Protein AF-0000000087772065 (afdb_homodimer)

Radius of gyration: 16.19 Å; Cα contacts (8 Å, |Δi|>4): 399; chains: 2; bounding box: 32×46×34 Å

Organism: Chlorella sorokiniana (NCBI:txid3076)

Nearest PDB structures (foldseek):
  1wd6-assembly1_B  TM=9.919E-01  e=6.028E-12  Escherichia coli
  3fgv-assembly1_B  TM=7.363E-01  e=4.551E-05  Ruegeria pomeroyi DSS-3
  1n5v-assembly1_B  TM=6.589E-01  e=1.081E-03  Streptomyces coelicolor A3(2)
  1q8b-assembly1_A  TM=6.868E-01  e=2.140E-03  Bacillus subtilis
  4oz5-assembly1_A  TM=6.359E-01  e=8.886E-02  Bacillus spizizenii ATCC 6633 = JCM 2499

Structure (mmCIF, N/CA/C/O backbone):
data_AF-0000000087772065-model_v1
#
loop_
_entity.id
_entity.type
_entity.pdbx_description
1 polymer Monooxygenase
#
loop_
_atom_site.group_PDB
_atom_site.id
_atom_site.type_symbol
_atom_site.label_atom_id
_atom_site.label_alt_id
_atom_site.label_comp_id
_atom_site.label_asym_id
_atom_site.label_entity_id
_atom_site.label_seq_id
_atom_site.pdbx_PDB_ins_code
_atom_site.Cartn_x
_atom_site.Cartn_y
_atom_site.Cartn_z
_atom_site.occupancy
_atom_site.B_iso_or_equiv
_atom_site.auth_seq_id
_atom_site.auth_comp_id
_atom_site.auth_asym_id
_atom_site.auth_atom_id
_atom_site.pdbx_PDB_model_num
ATOM 1 N N . MET A 1 1 ? -10.734 -2.354 -13.422 1 89 1 MET A N 1
ATOM 2 C CA . MET A 1 1 ? -9.828 -3.078 -12.539 1 89 1 MET A CA 1
ATOM 3 C C . MET A 1 1 ? -9.164 -2.129 -11.547 1 89 1 MET A C 1
ATOM 5 O O . MET A 1 1 ? -8.703 -1.052 -11.93 1 89 1 MET A O 1
ATOM 9 N N . PRO A 1 2 ? -9.203 -2.422 -10.273 1 97.25 2 PRO A N 1
ATOM 10 C CA . PRO A 1 2 ? -8.594 -1.485 -9.328 1 97.25 2 PRO A CA 1
ATOM 11 C C . PRO A 1 2 ? -7.098 -1.292 -9.578 1 97.25 2 PRO A C 1
ATOM 13 O O . PRO A 1 2 ? -6.434 -2.193 -10.102 1 97.25 2 PRO A O 1
ATOM 16 N N . VAL A 1 3 ? -6.629 -0.122 -9.258 1 98.12 3 VAL A N 1
ATOM 17 C CA . VAL A 1 3 ? -5.227 0.247 -9.391 1 98.12 3 VAL A CA 1
ATOM 18 C C . VAL A 1 3 ? -4.695 0.774 -8.062 1 98.12 3 VAL A C 1
ATOM 20 O O . VAL A 1 3 ? -5.375 1.546 -7.379 1 98.12 3 VAL A O 1
ATOM 23 N N . LEU A 1 4 ? -3.559 0.31 -7.762 1 98.81 4 LEU A N 1
ATOM 24 C CA . LEU A 1 4 ? -2.916 0.778 -6.539 1 98.81 4 LEU A CA 1
ATOM 25 C C . LEU A 1 4 ? -1.86 1.834 -6.852 1 98.81 4 LEU A C 1
ATOM 27 O O . LEU A 1 4 ? -0.992 1.62 -7.699 1 98.81 4 LEU A O 1
ATOM 31 N N . LEU A 1 5 ? -1.98 2.938 -6.223 1 98.75 5 LEU A N 1
ATOM 32 C CA . LEU A 1 5 ? -1.055 4.059 -6.34 1 98.75 5 LEU A CA 1
ATOM 33 C C . LEU A 1 5 ? -0.234 4.223 -5.066 1 98.75 5 LEU A C 1
ATOM 35 O O . LEU A 1 5 ? -0.792 4.395 -3.98 1 98.75 5 LEU A O 1
ATOM 39 N N . GLN A 1 6 ? 1.09 4.082 -5.211 1 98.62 6 GLN A N 1
ATOM 40 C CA . GLN A 1 6 ? 2.018 4.324 -4.113 1 98.62 6 GLN A CA 1
ATOM 41 C C . GLN A 1 6 ? 2.652 5.707 -4.223 1 98.62 6 GLN A C 1
ATOM 43 O O . GLN A 1 6 ? 3.24 6.047 -5.25 1 98.62 6 GLN A O 1
ATOM 48 N N . VAL A 1 7 ? 2.537 6.465 -3.17 1 98.44 7 VAL A N 1
ATOM 49 C CA . VAL A 1 7 ? 3.125 7.801 -3.146 1 98.44 7 VAL A CA 1
ATOM 50 C C . VAL A 1 7 ? 3.943 7.984 -1.871 1 98.44 7 VAL A C 1
ATOM 52 O O . VAL A 1 7 ? 3.457 7.711 -0.771 1 98.44 7 VAL A O 1
ATOM 55 N N . ASP A 1 8 ? 5.172 8.352 -1.981 1 98 8 ASP A N 1
ATOM 56 C CA . ASP A 1 8 ? 5.957 8.734 -0.812 1 98 8 ASP A CA 1
ATOM 57 C C . ASP A 1 8 ? 6.859 9.922 -1.121 1 98 8 ASP A C 1
ATOM 59 O O . ASP A 1 8 ? 7.113 10.234 -2.287 1 98 8 ASP A O 1
ATOM 63 N N . PHE A 1 9 ? 7.328 10.594 -0.138 1 98.25 9 PHE A N 1
ATOM 64 C CA . PHE A 1 9 ? 8.156 11.797 -0.251 1 98.25 9 PHE A CA 1
ATOM 65 C C . PHE A 1 9 ? 8.859 12.094 1.066 1 98.25 9 PHE A C 1
ATOM 67 O O . PHE A 1 9 ? 8.406 11.664 2.131 1 98.25 9 PHE A O 1
ATOM 74 N N . PRO A 1 10 ? 9.977 12.758 0.863 1 97.56 10 PRO A N 1
ATOM 75 C CA . PRO A 1 10 ? 10.594 13.234 2.107 1 97.56 10 PRO A CA 1
ATOM 76 C C . PRO A 1 10 ? 9.664 14.141 2.916 1 97.56 10 PRO A C 1
ATOM 78 O O . PRO A 1 10 ? 8.945 14.961 2.342 1 97.56 10 PRO A O 1
ATOM 81 N N . PHE A 1 11 ? 9.672 13.961 4.191 1 96.81 11 PHE A N 1
ATOM 82 C CA . PHE A 1 11 ? 8.82 14.711 5.109 1 96.81 11 PHE A CA 1
ATOM 83 C C . PHE A 1 11 ? 9.461 14.797 6.488 1 96.81 11 PHE A C 1
ATOM 85 O O . PHE A 1 11 ? 9.812 13.781 7.082 1 96.81 11 PHE A O 1
ATOM 92 N N . GLU A 1 12 ? 9.57 16.031 6.953 1 95.69 12 GLU A N 1
ATOM 93 C CA . GLU A 1 12 ? 10.273 16.234 8.219 1 95.69 12 GLU A CA 1
ATOM 94 C C . GLU A 1 12 ? 9.328 16.078 9.406 1 95.69 12 GLU A C 1
ATOM 96 O O . GLU A 1 12 ? 9.773 15.883 10.539 1 95.69 12 GLU A O 1
ATOM 101 N N . GLY A 1 13 ? 8.047 16.062 9.195 1 95.81 13 GLY A N 1
ATOM 102 C CA . GLY A 1 13 ? 7.039 16.062 10.25 1 95.81 13 GLY A CA 1
ATOM 103 C C . GLY A 1 13 ? 6.082 17.234 10.172 1 95.81 13 GLY A C 1
ATOM 104 O O . GLY A 1 13 ? 6.156 18.031 9.234 1 95.81 13 GLY A O 1
ATOM 105 N N . PRO A 1 14 ? 5.195 17.359 11.078 1 97.38 14 PRO A N 1
ATOM 106 C CA . PRO A 1 14 ? 5.023 16.484 12.242 1 97.38 14 PRO A CA 1
ATOM 107 C C . PRO A 1 14 ? 4.43 15.125 11.867 1 97.38 14 PRO A C 1
ATOM 109 O O . PRO A 1 14 ? 3.947 14.945 10.742 1 97.38 14 PRO A O 1
ATOM 112 N N . PHE A 1 15 ? 4.52 14.164 12.734 1 98.12 15 PHE A N 1
ATOM 113 C CA . PHE A 1 15 ? 3.979 12.82 12.555 1 98.12 15 PHE A CA 1
ATOM 114 C C . PHE A 1 15 ? 2.932 12.508 13.617 1 98.12 15 PHE A C 1
ATOM 116 O O . PHE A 1 15 ? 2.703 13.312 14.523 1 98.12 15 PHE A O 1
ATOM 123 N N . GLY A 1 16 ? 2.275 11.414 13.453 1 97.25 16 GLY A N 1
ATOM 124 C CA . GLY A 1 16 ? 1.324 10.969 14.461 1 97.25 16 GLY A CA 1
ATOM 125 C C . GLY A 1 16 ? 0.125 11.883 14.602 1 97.25 16 GLY A C 1
ATOM 126 O O . GLY A 1 16 ? -0.462 12.297 13.594 1 97.25 16 GLY A O 1
ATOM 127 N N . ASP A 1 17 ? -0.222 12.188 15.875 1 98.12 17 ASP A N 1
ATOM 128 C CA . ASP A 1 17 ? -1.416 12.977 16.172 1 98.12 17 ASP A CA 1
ATOM 129 C C . ASP A 1 17 ? -1.297 14.383 15.594 1 98.12 17 ASP A C 1
ATOM 131 O O . ASP A 1 17 ? -2.285 14.953 15.133 1 98.12 17 ASP A O 1
ATOM 135 N N . ALA A 1 18 ? -0.135 14.922 15.695 1 98.31 18 ALA A N 1
ATOM 136 C CA . ALA A 1 18 ? 0.067 16.266 15.156 1 98.31 18 ALA A CA 1
ATOM 137 C C . ALA A 1 18 ? -0.146 16.297 13.648 1 98.31 18 ALA A C 1
ATOM 139 O O . ALA A 1 18 ? -0.72 17.25 13.109 1 98.31 18 ALA A O 1
ATOM 140 N N . MET A 1 19 ? 0.289 15.281 12.969 1 97.94 19 MET A N 1
ATOM 141 C CA . MET A 1 19 ? 0.007 15.156 11.539 1 97.94 19 MET A CA 1
ATOM 142 C C . MET A 1 19 ? -1.494 15.062 11.289 1 97.94 19 MET A C 1
ATOM 144 O O . MET A 1 19 ? -2.018 15.727 10.391 1 97.94 19 MET A O 1
ATOM 148 N N . ALA A 1 20 ? -2.115 14.219 12.07 1 98.44 20 ALA A N 1
ATOM 149 C CA . ALA A 1 20 ? -3.553 14.023 11.906 1 98.44 20 ALA A CA 1
ATOM 150 C C . ALA A 1 20 ? -4.305 15.344 12.023 1 98.44 20 ALA A C 1
ATOM 152 O O . ALA A 1 20 ? -5.188 15.641 11.219 1 98.44 20 ALA A O 1
ATOM 153 N N . GLU A 1 21 ? -3.938 16.062 13 1 98.25 21 GLU A N 1
ATOM 154 C CA . GLU A 1 21 ? -4.598 17.359 13.211 1 98.25 21 GLU A CA 1
ATOM 155 C C . GLU A 1 21 ? -4.324 18.312 12.055 1 98.25 21 GLU A C 1
ATOM 157 O O . GLU A 1 21 ? -5.234 19 11.578 1 98.25 21 GLU A O 1
ATOM 162 N N . GLY A 1 22 ? -3.166 18.344 11.578 1 97.25 22 GLY A N 1
ATOM 163 C CA . GLY A 1 22 ? -2.752 19.297 10.555 1 97.25 22 GLY A CA 1
ATOM 164 C C . GLY A 1 22 ? -3.254 18.922 9.172 1 97.25 22 GLY A C 1
ATOM 165 O O . GLY A 1 22 ? -3.439 19.797 8.32 1 97.25 22 GLY A O 1
ATOM 166 N N 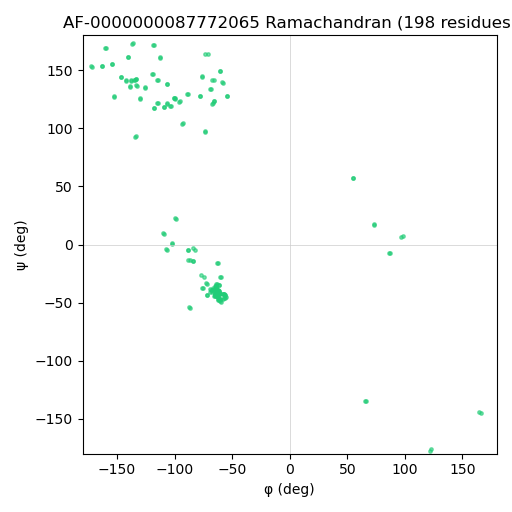. MET A 1 23 ? -3.48 17.609 8.961 1 98.06 23 MET A N 1
ATOM 167 C CA . MET A 1 23 ? -3.795 17.156 7.609 1 98.06 23 MET A CA 1
ATOM 168 C C . MET A 1 23 ? -5.254 16.719 7.504 1 98.06 23 MET A C 1
ATOM 170 O O . MET A 1 23 ? -5.668 16.156 6.492 1 98.06 23 MET A O 1
ATOM 174 N N . LYS A 1 24 ? -6.035 16.984 8.508 1 98.56 24 LYS A N 1
ATOM 175 C CA . LYS A 1 24 ? -7.426 16.547 8.523 1 98.56 24 LYS A CA 1
ATOM 176 C C . LYS A 1 24 ? -8.195 17.094 7.328 1 98.56 24 LYS A C 1
ATOM 178 O O . LYS A 1 24 ? -8.914 16.359 6.656 1 98.56 24 LYS A O 1
ATOM 183 N N . GLY A 1 25 ? -8.031 18.359 7.078 1 98.19 25 GLY A N 1
ATOM 184 C CA . GLY A 1 25 ? -8.711 18.953 5.938 1 98.19 25 GLY A CA 1
ATOM 185 C C . GLY A 1 25 ? -8.312 18.344 4.613 1 98.19 25 GLY A C 1
ATOM 186 O O . GLY A 1 25 ? -9.148 18.141 3.73 1 98.19 25 GLY A O 1
ATOM 187 N N . LEU A 1 26 ? -7.051 18.047 4.426 1 98.06 26 LEU A N 1
ATOM 188 C CA . LEU A 1 26 ? -6.566 17.391 3.223 1 98.06 26 LEU A CA 1
ATOM 189 C C . LEU A 1 26 ? -7.184 16 3.078 1 98.06 26 LEU A C 1
ATOM 191 O O . LEU A 1 26 ? -7.625 15.625 1.992 1 98.06 26 LEU A O 1
ATOM 195 N N . ALA A 1 27 ? -7.215 15.242 4.168 1 98.69 27 ALA A N 1
ATOM 196 C CA . ALA A 1 27 ? -7.824 13.914 4.156 1 98.69 27 ALA A CA 1
ATOM 197 C C . ALA A 1 27 ? -9.289 13.984 3.738 1 98.69 27 ALA A C 1
ATOM 199 O O . ALA A 1 27 ? -9.766 13.156 2.961 1 98.69 27 ALA A O 1
ATOM 200 N N . GLU A 1 28 ? -10 14.938 4.238 1 98.81 28 GLU A N 1
ATOM 201 C CA . GLU A 1 28 ? -11.406 15.117 3.881 1 98.81 28 GLU A CA 1
ATOM 202 C C . GLU A 1 28 ? -11.562 15.422 2.395 1 98.81 28 GLU A C 1
ATOM 204 O O . GLU A 1 28 ? -12.5 14.945 1.75 1 98.81 28 GLU A O 1
ATOM 209 N N . SER A 1 29 ? -10.664 16.266 1.917 1 98.19 29 SER A N 1
ATOM 210 C CA . SER A 1 29 ? -10.688 16.562 0.49 1 98.19 29 SER A CA 1
ATOM 211 C C . SER A 1 29 ? -10.383 15.32 -0.344 1 98.19 29 SER A C 1
ATOM 213 O O . SER A 1 29 ? -11.055 15.062 -1.347 1 98.19 29 SER A O 1
ATOM 215 N N . ILE A 1 30 ? -9.406 14.523 0.007 1 98.69 30 ILE A N 1
ATOM 216 C CA . ILE A 1 30 ? -8.984 13.328 -0.716 1 98.69 30 ILE A CA 1
ATOM 217 C C . ILE A 1 30 ? -10.117 12.305 -0.716 1 98.69 30 ILE A C 1
ATOM 219 O O . ILE A 1 30 ? -10.336 11.609 -1.71 1 98.69 30 ILE A O 1
ATOM 223 N N . ALA A 1 31 ? -10.883 12.266 0.351 1 98.56 31 ALA A N 1
ATOM 224 C CA . ALA A 1 31 ? -11.984 11.312 0.475 1 98.56 31 ALA A CA 1
ATOM 225 C C . ALA A 1 31 ? -13.047 11.547 -0.599 1 98.56 31 ALA A C 1
ATOM 227 O O . ALA A 1 31 ? -13.867 10.68 -0.872 1 98.56 31 ALA A O 1
ATOM 228 N N . GLN A 1 32 ? -13.008 12.711 -1.24 1 98.38 32 GLN A N 1
ATOM 229 C CA . GLN A 1 32 ? -14.039 13.086 -2.207 1 98.38 32 GLN A CA 1
ATOM 230 C C . GLN A 1 32 ? -13.539 12.906 -3.639 1 98.38 32 GLN A C 1
ATOM 232 O O . GLN A 1 32 ? -14.273 13.148 -4.594 1 98.38 32 GLN A O 1
ATOM 237 N N . GLU A 1 33 ? -12.344 12.453 -3.771 1 98.69 33 GLU A N 1
ATOM 238 C CA . GLU A 1 33 ? -11.766 12.344 -5.105 1 98.69 33 GLU A CA 1
ATOM 239 C C . GLU A 1 33 ? -12.461 11.25 -5.918 1 98.69 33 GLU A C 1
ATOM 241 O O . GLU A 1 33 ? -12.711 10.156 -5.406 1 98.69 33 GLU A O 1
ATOM 246 N N . PRO A 1 34 ? -12.805 11.531 -7.129 1 98.38 34 PRO A N 1
ATOM 247 C CA . PRO A 1 34 ? -13.469 10.539 -7.9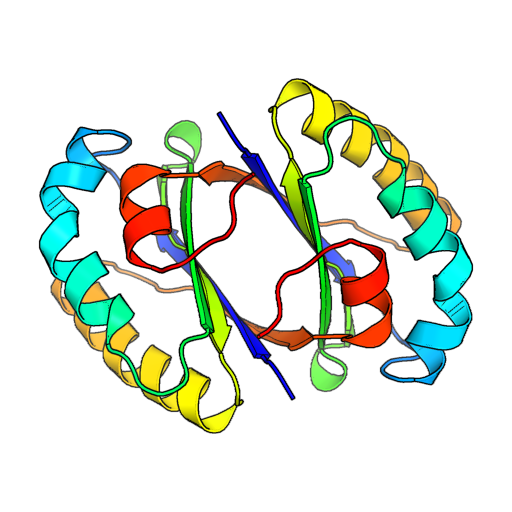69 1 98.38 34 PRO A CA 1
ATOM 248 C C . PRO A 1 34 ? -12.688 9.234 -8.07 1 98.38 34 PRO A C 1
ATOM 250 O O . PRO A 1 34 ? -11.484 9.25 -8.344 1 98.38 34 PRO A O 1
ATOM 253 N N . GLY A 1 35 ? -13.375 8.156 -7.789 1 98.31 35 GLY A N 1
ATOM 254 C CA . GLY A 1 35 ? -12.812 6.84 -8.047 1 98.31 35 GLY A CA 1
ATOM 255 C C . GLY A 1 35 ? -11.969 6.316 -6.898 1 98.31 35 GLY A C 1
ATOM 256 O O . GLY A 1 35 ? -11.492 5.176 -6.938 1 98.31 35 GLY A O 1
ATOM 257 N N . LEU A 1 36 ? -11.711 7.137 -5.879 1 98.75 36 LEU A N 1
ATOM 258 C CA . LEU A 1 36 ? -10.969 6.637 -4.727 1 98.75 36 LEU A CA 1
ATOM 259 C C . LEU A 1 36 ? -11.766 5.566 -3.99 1 98.75 36 LEU A C 1
ATOM 261 O O . LEU A 1 36 ? -12.906 5.805 -3.592 1 98.75 36 LEU A O 1
ATOM 265 N N . ILE A 1 37 ? -11.211 4.438 -3.832 1 98.5 37 ILE A N 1
ATOM 266 C CA . ILE A 1 37 ? -11.805 3.393 -3.006 1 98.5 37 ILE A CA 1
ATOM 267 C C . ILE A 1 37 ? -11.359 3.57 -1.555 1 98.5 37 ILE A C 1
ATOM 269 O O . ILE A 1 37 ? -12.195 3.705 -0.657 1 98.5 37 ILE A O 1
ATOM 273 N N . TRP A 1 38 ? -10.016 3.643 -1.343 1 98.75 38 TRP A N 1
ATOM 274 C CA . TRP A 1 38 ? -9.516 4.012 -0.024 1 98.75 38 TRP A CA 1
ATOM 275 C C . TRP A 1 38 ? -8.07 4.504 -0.112 1 98.75 38 TRP A C 1
ATOM 277 O O . TRP A 1 38 ? -7.441 4.41 -1.167 1 98.75 38 TRP A O 1
ATOM 287 N N . LYS A 1 39 ? -7.59 5.055 0.943 1 98.88 39 LYS A N 1
ATOM 288 C CA . LYS A 1 39 ? -6.203 5.465 1.119 1 98.88 39 LYS A CA 1
ATOM 289 C C . LYS A 1 39 ? -5.699 5.121 2.518 1 98.88 39 LYS A C 1
ATOM 291 O O . LYS A 1 39 ? -6.406 5.328 3.506 1 98.88 39 LYS A O 1
ATOM 296 N N . VAL A 1 40 ? -4.566 4.621 2.633 1 98.81 40 VAL A N 1
ATOM 297 C CA . VAL A 1 40 ? -3.838 4.465 3.887 1 98.81 40 VAL A CA 1
ATOM 298 C C . VAL A 1 40 ? -2.738 5.523 3.98 1 98.81 40 VAL A C 1
ATOM 300 O O . VAL A 1 40 ? -1.862 5.594 3.115 1 98.81 40 VAL A O 1
ATOM 303 N N . TRP A 1 41 ? -2.834 6.348 4.988 1 98.88 41 TRP A N 1
ATOM 304 C CA . TRP A 1 41 ? -1.785 7.32 5.27 1 98.88 41 TRP A CA 1
ATOM 305 C C . TRP A 1 41 ? -0.594 6.66 5.953 1 98.88 41 TRP A C 1
ATOM 307 O O . TRP A 1 41 ? -0.75 5.992 6.977 1 98.88 41 TRP A O 1
ATOM 317 N N . THR A 1 42 ? 0.568 6.887 5.395 1 98.69 42 THR A N 1
ATOM 318 C CA . THR A 1 42 ? 1.754 6.191 5.883 1 98.69 42 THR A CA 1
ATOM 319 C C . THR A 1 42 ? 2.791 7.188 6.395 1 98.69 42 THR A C 1
ATOM 321 O O . THR A 1 42 ? 2.959 8.266 5.82 1 98.69 42 THR A O 1
ATOM 324 N N . GLU A 1 43 ? 3.51 6.828 7.367 1 98.19 43 GLU A N 1
ATOM 325 C CA . GLU A 1 43 ? 4.586 7.652 7.902 1 98.19 43 GLU A CA 1
ATOM 326 C C . GLU A 1 43 ? 5.734 6.797 8.422 1 98.19 43 GLU A C 1
ATOM 328 O O . GLU A 1 43 ? 5.516 5.691 8.922 1 98.19 43 GLU A O 1
ATOM 333 N N . ASN A 1 44 ? 6.922 7.254 8.25 1 98.06 44 ASN A N 1
ATOM 334 C CA . ASN A 1 44 ? 8.148 6.746 8.852 1 98.06 44 ASN A CA 1
ATOM 335 C C . ASN A 1 44 ? 9.008 7.879 9.414 1 98.06 44 ASN A C 1
ATOM 337 O O . ASN A 1 44 ? 9.789 8.492 8.688 1 98.06 44 ASN A O 1
ATOM 341 N N . ALA A 1 45 ? 8.812 8.141 10.688 1 97.44 45 ALA A N 1
ATOM 342 C CA . ALA A 1 45 ? 9.484 9.273 11.32 1 97.44 45 ALA A CA 1
ATOM 343 C C . ALA A 1 45 ? 11 9.094 11.297 1 97.44 45 ALA A C 1
ATOM 345 O O . ALA A 1 45 ? 11.734 10.055 11.062 1 97.44 45 ALA A O 1
ATOM 346 N N . GLU A 1 46 ? 11.492 7.906 11.539 1 97.25 46 GLU A N 1
ATOM 347 C CA . GLU A 1 46 ? 12.922 7.625 11.562 1 97.25 46 GLU A CA 1
ATOM 348 C C . GLU A 1 46 ? 13.562 7.922 10.203 1 97.25 46 GLU A C 1
ATOM 350 O O . GLU A 1 46 ? 14.641 8.523 10.141 1 97.25 46 GLU A O 1
ATOM 355 N N . ALA A 1 47 ? 12.898 7.539 9.172 1 96.62 47 ALA A N 1
ATOM 356 C CA . ALA A 1 47 ? 13.43 7.742 7.828 1 96.62 47 ALA A CA 1
ATOM 357 C C . ALA A 1 47 ? 13.031 9.109 7.281 1 96.62 47 ALA A C 1
ATOM 359 O O . ALA A 1 47 ? 13.43 9.484 6.176 1 96.62 47 ALA A O 1
ATOM 360 N N . LYS A 1 48 ? 12.195 9.875 8.016 1 96.69 48 LYS A N 1
ATOM 361 C CA . LYS A 1 48 ? 11.68 11.172 7.594 1 96.69 48 LYS A CA 1
ATOM 362 C C . LYS A 1 48 ? 10.992 11.078 6.234 1 96.69 48 LYS A C 1
ATOM 364 O O . LYS A 1 48 ? 11.336 11.812 5.305 1 96.69 48 LYS A O 1
ATOM 369 N N . GLU A 1 49 ? 10.023 10.219 6.195 1 97.81 49 GLU A N 1
ATOM 370 C CA . GLU A 1 49 ? 9.25 9.93 4.992 1 97.81 49 GLU A CA 1
ATOM 371 C C . GLU A 1 49 ? 7.762 9.805 5.312 1 97.81 49 GLU A C 1
ATOM 373 O O . GLU A 1 49 ? 7.391 9.289 6.363 1 97.81 49 GLU A O 1
ATOM 378 N N . ALA A 1 50 ? 6.941 10.305 4.473 1 97.94 50 ALA A N 1
ATOM 379 C CA . ALA A 1 50 ? 5.496 10.133 4.547 1 97.94 50 ALA A CA 1
ATOM 380 C C . ALA A 1 50 ? 4.906 9.828 3.174 1 97.94 50 ALA A C 1
ATOM 382 O O . ALA A 1 50 ? 5.617 9.859 2.168 1 97.94 50 ALA A O 1
ATOM 383 N N . GLY A 1 51 ? 3.678 9.539 3.184 1 97.88 51 GLY A N 1
ATOM 384 C CA . GLY A 1 51 ? 2.992 9.266 1.931 1 97.88 51 GLY A CA 1
ATOM 385 C C . GLY A 1 51 ? 1.648 8.586 2.123 1 97.88 51 GLY A C 1
ATOM 386 O O . GLY A 1 51 ? 0.906 8.922 3.049 1 97.88 51 GLY A O 1
ATOM 387 N N . GLY A 1 52 ? 1.379 7.68 1.146 1 98.69 52 GLY A N 1
ATOM 388 C CA . GLY A 1 52 ? 0.121 6.949 1.176 1 98.69 52 GLY A CA 1
ATOM 389 C C . GLY A 1 52 ? 0.04 5.859 0.126 1 98.69 52 GLY A C 1
ATOM 390 O O . GLY A 1 52 ? 0.758 5.898 -0.875 1 98.69 52 GLY A O 1
ATOM 391 N N . ILE A 1 53 ? -0.748 4.91 0.46 1 98.88 53 ILE A N 1
ATOM 392 C CA . ILE A 1 53 ? -1.2 3.873 -0.462 1 98.88 53 ILE A CA 1
ATOM 393 C C . ILE A 1 53 ? -2.664 4.109 -0.829 1 98.88 53 ILE A C 1
ATOM 395 O O . ILE A 1 53 ? -3.525 4.184 0.05 1 98.88 53 ILE A O 1
ATOM 399 N N . TYR A 1 54 ? -2.867 4.27 -2.119 1 98.88 54 TYR A N 1
ATOM 400 C CA . TYR A 1 54 ? -4.215 4.543 -2.607 1 98.88 54 TYR A CA 1
ATOM 401 C C . TYR A 1 54 ? -4.73 3.391 -3.459 1 98.88 54 TYR A C 1
ATOM 403 O O . TYR A 1 54 ? -3.984 2.816 -4.258 1 98.88 54 TYR A O 1
ATOM 411 N N . LEU A 1 55 ? -5.957 3.127 -3.295 1 98.81 55 LEU A N 1
ATOM 412 C CA . LEU A 1 55 ? -6.652 2.238 -4.219 1 98.81 55 LEU A CA 1
ATOM 413 C C . LEU A 1 55 ? -7.73 2.992 -4.992 1 98.81 55 LEU A C 1
ATOM 415 O O . LEU A 1 55 ? -8.594 3.639 -4.391 1 98.81 55 LEU A O 1
ATOM 419 N N . PHE A 1 56 ? -7.609 2.975 -6.277 1 98.69 56 PHE A N 1
ATOM 420 C CA . PHE A 1 56 ? -8.586 3.6 -7.16 1 98.69 56 PHE A CA 1
ATOM 421 C C . PHE A 1 56 ? -9.336 2.549 -7.969 1 98.69 56 PHE A C 1
ATOM 423 O O . PHE A 1 56 ? -8.812 1.459 -8.219 1 98.69 56 PHE A O 1
ATOM 430 N N . ASP A 1 57 ? -10.453 2.916 -8.477 1 98 57 ASP A N 1
ATOM 431 C CA . ASP A 1 57 ? -11.305 1.996 -9.227 1 98 57 ASP A CA 1
ATOM 432 C C . ASP A 1 57 ? -10.852 1.902 -10.688 1 98 57 ASP A C 1
ATOM 434 O O . ASP A 1 57 ? -11.305 1.027 -11.43 1 98 57 ASP A O 1
ATOM 438 N N . SER A 1 58 ? -9.969 2.898 -11.102 1 97.62 58 SER A N 1
ATOM 439 C CA . SER A 1 58 ? -9.469 2.881 -12.469 1 97.62 58 SER A CA 1
ATOM 440 C C . SER A 1 58 ? -8.117 3.58 -12.578 1 97.62 58 SER A C 1
ATOM 442 O O . SER A 1 58 ? -7.797 4.445 -11.758 1 97.62 58 SER A O 1
ATOM 444 N N . ARG A 1 59 ? -7.332 3.199 -13.625 1 97.31 59 ARG A N 1
ATOM 445 C CA . ARG A 1 59 ? -6.051 3.844 -13.898 1 97.31 59 ARG A CA 1
ATOM 446 C C . ARG A 1 59 ? -6.242 5.312 -14.258 1 97.31 59 ARG A C 1
ATOM 448 O O . ARG A 1 59 ? -5.434 6.16 -13.883 1 97.31 59 ARG A O 1
ATOM 455 N N . GLU A 1 60 ? -7.305 5.559 -14.992 1 98.12 60 GLU A N 1
ATOM 456 C CA . GLU A 1 60 ? -7.602 6.93 -15.398 1 98.12 60 GLU A CA 1
ATOM 457 C C . GLU A 1 60 ? -7.812 7.836 -14.188 1 98.12 60 GLU A C 1
ATOM 459 O O . GLU A 1 60 ? -7.234 8.922 -14.109 1 98.12 60 GLU A O 1
ATOM 464 N N . ASN A 1 61 ? -8.586 7.41 -13.234 1 98.62 61 ASN A N 1
ATOM 465 C CA . ASN A 1 61 ? -8.844 8.211 -12.039 1 98.62 61 ASN A CA 1
ATOM 466 C C . ASN A 1 61 ? -7.59 8.383 -11.195 1 98.62 61 ASN A C 1
ATOM 468 O O . ASN A 1 61 ? -7.34 9.461 -10.656 1 98.62 61 ASN A O 1
ATOM 472 N N . ALA A 1 62 ? -6.77 7.348 -11.117 1 98.69 62 ALA A N 1
ATOM 473 C CA . ALA A 1 62 ? -5.516 7.43 -10.375 1 98.69 62 ALA A CA 1
ATOM 474 C C . ALA A 1 62 ? -4.57 8.445 -11.008 1 98.69 62 ALA A C 1
ATOM 476 O O . ALA A 1 62 ? -3.936 9.234 -10.305 1 98.69 62 ALA A O 1
ATOM 477 N N . GLN A 1 63 ? -4.508 8.391 -12.32 1 98.38 63 GLN A N 1
ATOM 478 C CA . GLN A 1 63 ? -3.631 9.297 -13.047 1 98.38 63 GLN A CA 1
ATOM 479 C C . GLN A 1 63 ? -4.074 10.75 -12.875 1 98.38 63 GLN A C 1
ATOM 481 O O . GLN A 1 63 ? -3.244 11.641 -12.664 1 98.38 63 GLN A O 1
ATOM 486 N N . LYS A 1 64 ? -5.34 10.969 -12.969 1 98.44 64 LYS A N 1
ATOM 487 C CA . LYS A 1 64 ? -5.863 12.312 -12.766 1 98.44 64 LYS A CA 1
ATOM 488 C C . LYS A 1 64 ? -5.562 12.82 -11.359 1 98.44 64 LYS A C 1
ATOM 490 O O . LYS A 1 64 ? -5.145 13.961 -11.18 1 98.44 64 LYS A O 1
ATOM 495 N N . TYR A 1 65 ? -5.754 11.938 -10.438 1 98.75 65 TYR A N 1
ATOM 496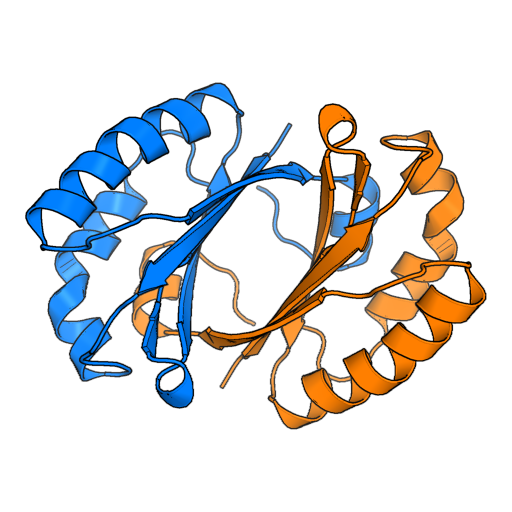 C CA . TYR A 1 65 ? -5.539 12.312 -9.047 1 98.75 65 TYR A CA 1
ATOM 497 C C . TYR A 1 65 ? -4.09 12.703 -8.797 1 98.75 65 TYR A C 1
ATOM 499 O O . TYR A 1 65 ? -3.814 13.75 -8.203 1 98.75 65 TYR A O 1
ATOM 507 N N . ILE A 1 66 ? -3.162 11.883 -9.289 1 98.62 66 ILE A N 1
ATOM 508 C CA . ILE A 1 66 ? -1.775 12.109 -8.891 1 98.62 66 ILE A CA 1
ATOM 509 C C . ILE A 1 66 ? -1.241 13.359 -9.594 1 98.62 66 ILE A C 1
ATOM 511 O O . ILE A 1 66 ? -0.439 14.102 -9.023 1 98.62 66 ILE A O 1
ATOM 515 N N . ALA A 1 67 ? -1.689 13.609 -10.797 1 97.62 67 ALA A N 1
ATOM 516 C CA . ALA A 1 67 ? -1.295 14.836 -11.477 1 97.62 67 ALA A CA 1
ATOM 517 C C . ALA A 1 67 ? -1.649 16.062 -10.648 1 97.62 67 ALA A C 1
ATOM 519 O O . ALA A 1 67 ? -0.823 16.969 -10.477 1 97.62 67 ALA A O 1
ATOM 520 N N . MET A 1 68 ? -2.795 16.078 -10.094 1 97.81 68 MET A N 1
ATOM 521 C CA . MET A 1 68 ? -3.254 17.172 -9.234 1 97.81 68 MET A CA 1
ATOM 522 C C . MET A 1 68 ? -2.525 17.156 -7.895 1 97.81 68 MET A C 1
ATOM 524 O O . MET A 1 68 ? -2.061 18.188 -7.422 1 97.81 68 MET A O 1
ATOM 528 N N . HIS A 1 69 ? -2.367 16.031 -7.332 1 97.94 69 HIS A N 1
ATOM 529 C CA . HIS A 1 69 ? -1.821 15.906 -5.984 1 97.94 69 HIS A CA 1
ATOM 530 C C . HIS A 1 69 ? -0.346 16.281 -5.949 1 97.94 69 HIS A C 1
ATOM 532 O O . HIS A 1 69 ? 0.128 16.859 -4.965 1 97.94 69 HIS A O 1
ATOM 538 N N . GLU A 1 70 ? 0.37 15.906 -6.992 1 97.12 70 GLU A N 1
ATOM 539 C CA . GLU A 1 70 ? 1.773 16.297 -7.059 1 97.12 70 GLU A CA 1
ATOM 540 C C . GLU A 1 70 ? 1.924 17.812 -6.984 1 97.12 70 GLU A C 1
ATOM 542 O O . GLU A 1 70 ? 2.814 18.328 -6.301 1 97.12 70 GLU A O 1
ATOM 547 N N . THR A 1 71 ? 1.084 18.547 -7.68 1 95.62 71 THR A N 1
ATOM 548 C CA . THR A 1 71 ? 1.105 20 -7.637 1 95.62 71 THR A CA 1
ATOM 549 C C . THR A 1 71 ? 0.819 20.5 -6.227 1 95.62 71 THR A C 1
ATOM 551 O O . THR A 1 71 ? 1.481 21.422 -5.746 1 95.62 71 THR A O 1
ATOM 554 N N . ARG A 1 72 ? -0.096 19.875 -5.566 1 96.12 72 ARG A N 1
ATOM 555 C CA . ARG A 1 72 ? -0.454 20.25 -4.199 1 96.12 72 ARG A CA 1
ATOM 556 C C . ARG A 1 72 ? 0.712 20.016 -3.246 1 96.12 72 ARG A C 1
ATOM 558 O O . ARG A 1 72 ? 1.021 20.859 -2.412 1 96.12 72 ARG A O 1
ATOM 565 N N . LEU A 1 73 ? 1.413 18.891 -3.373 1 96.69 73 LEU A N 1
ATOM 566 C CA . LEU A 1 73 ? 2.533 18.531 -2.508 1 96.69 73 LEU A CA 1
ATOM 567 C C . LEU A 1 73 ? 3.709 19.484 -2.732 1 96.69 73 LEU A C 1
ATOM 569 O O . LEU A 1 73 ? 4.375 19.891 -1.78 1 96.69 73 LEU A O 1
ATOM 573 N N . LYS A 1 74 ? 3.93 19.844 -3.938 1 94.88 74 LYS A N 1
ATOM 574 C CA . LYS A 1 74 ? 4.973 20.812 -4.234 1 94.88 74 LYS A CA 1
ATOM 575 C C . LYS A 1 74 ? 4.66 22.172 -3.604 1 94.88 74 LYS A C 1
ATOM 577 O O . LYS A 1 74 ? 5.559 22.859 -3.115 1 94.88 74 LYS A O 1
ATOM 582 N N . GLY A 1 75 ? 3.418 22.531 -3.656 1 93.62 75 GLY A N 1
ATOM 583 C CA . GLY A 1 75 ? 2.979 23.75 -2.996 1 93.62 75 GLY A CA 1
ATOM 584 C C . GLY A 1 75 ? 3.232 23.734 -1.5 1 93.62 75 GLY A C 1
ATOM 585 O O . GLY A 1 75 ? 3.428 24.797 -0.893 1 93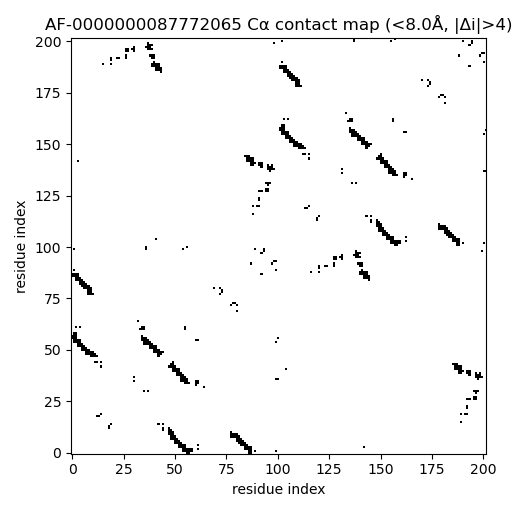.62 75 GLY A O 1
ATOM 586 N N . PHE A 1 76 ? 3.24 22.516 -0.934 1 93.19 76 PHE A N 1
ATOM 587 C CA . PHE A 1 76 ? 3.529 22.359 0.485 1 93.19 76 PHE A CA 1
ATOM 588 C C . PHE A 1 76 ? 5.031 22.328 0.732 1 93.19 76 PHE A C 1
ATOM 590 O O . PHE A 1 76 ? 5.477 22.203 1.875 1 93.19 76 PHE A O 1
ATOM 597 N N . GLY A 1 77 ? 5.859 22.391 -0.374 1 94.5 77 GLY A N 1
ATOM 598 C CA . GLY A 1 77 ? 7.305 22.438 -0.221 1 94.5 77 GLY A CA 1
ATOM 599 C C . GLY A 1 77 ? 7.961 21.078 -0.361 1 94.5 77 GLY A C 1
ATOM 600 O O . GLY A 1 77 ? 9.141 20.906 -0.036 1 94.5 77 GLY A O 1
ATOM 601 N N . VAL A 1 78 ? 7.25 20.062 -0.719 1 94.5 78 VAL A N 1
ATOM 602 C CA . VAL A 1 78 ? 7.812 18.75 -0.968 1 94.5 78 VAL A CA 1
ATOM 603 C C . VAL A 1 78 ? 8.711 18.797 -2.199 1 94.5 78 VAL A C 1
ATOM 605 O O . VAL A 1 78 ? 8.266 19.141 -3.293 1 94.5 78 VAL A O 1
ATOM 608 N N . PRO A 1 79 ? 9.914 18.438 -1.994 1 93.06 79 PRO A N 1
ATOM 609 C CA . PRO A 1 79 ? 10.875 18.656 -3.078 1 93.06 79 PRO A CA 1
ATOM 610 C C . PRO A 1 79 ? 10.734 17.625 -4.203 1 93.06 79 PRO A C 1
ATOM 612 O O . PRO A 1 79 ? 10.992 17.938 -5.367 1 93.06 79 PRO A O 1
ATOM 615 N N . VAL A 1 80 ? 10.453 16.406 -3.848 1 95.88 80 VAL A N 1
ATOM 616 C CA . VAL A 1 80 ? 10.305 15.312 -4.805 1 95.88 80 VAL A CA 1
ATOM 617 C C . VAL A 1 80 ? 9.18 14.383 -4.355 1 95.88 80 VAL A C 1
ATOM 619 O O . VAL A 1 80 ? 9.039 14.102 -3.162 1 95.88 80 VAL A O 1
ATOM 622 N N . VAL A 1 81 ? 8.383 13.883 -5.32 1 97.5 81 VAL A N 1
ATOM 623 C CA . VAL A 1 81 ? 7.32 12.922 -5.055 1 97.5 81 VAL A CA 1
ATOM 624 C C . VAL A 1 81 ? 7.602 11.625 -5.801 1 97.5 81 VAL A C 1
ATOM 626 O O . VAL A 1 81 ? 7.746 11.617 -7.027 1 97.5 81 VAL A O 1
ATOM 629 N N . ASN A 1 82 ? 7.77 10.602 -5.113 1 97.5 82 ASN A N 1
ATOM 630 C CA . ASN A 1 82 ? 7.93 9.281 -5.715 1 97.5 82 ASN A CA 1
ATOM 631 C C . ASN A 1 82 ? 6.582 8.594 -5.926 1 97.5 82 ASN A C 1
ATOM 633 O O . ASN A 1 82 ? 5.789 8.477 -4.992 1 97.5 82 ASN A O 1
ATOM 637 N N . VAL A 1 83 ? 6.398 8.102 -7.188 1 97.81 83 VAL A N 1
ATOM 638 C CA . VAL A 1 83 ? 5.098 7.535 -7.523 1 97.81 83 VAL A CA 1
ATOM 639 C C . VAL A 1 83 ? 5.285 6.203 -8.242 1 97.81 83 VAL A C 1
ATOM 641 O O . VAL A 1 83 ? 6.137 6.082 -9.125 1 97.81 83 VAL A O 1
ATOM 644 N N . LYS A 1 84 ? 4.492 5.266 -7.867 1 97.25 84 LYS A N 1
ATOM 645 C CA . LYS A 1 84 ? 4.406 4 -8.594 1 97.25 84 LYS A CA 1
ATOM 646 C C . LYS A 1 84 ? 2.953 3.58 -8.797 1 97.25 84 LYS A C 1
ATOM 648 O O . LYS A 1 84 ? 2.125 3.73 -7.891 1 97.25 84 LYS A O 1
ATOM 653 N N . PHE A 1 85 ? 2.703 3.041 -9.961 1 98.06 85 PHE A N 1
ATOM 654 C CA . PHE A 1 85 ? 1.421 2.424 -10.281 1 98.06 85 PHE A CA 1
ATOM 655 C C . PHE A 1 85 ? 1.546 0.905 -10.32 1 98.06 85 PHE A C 1
ATOM 657 O O . PHE A 1 85 ? 2.486 0.368 -10.906 1 98.06 85 PHE A O 1
ATOM 664 N N . PHE A 1 86 ? 0.557 0.286 -9.766 1 98.44 86 PHE A N 1
ATOM 665 C CA . PHE A 1 86 ? 0.483 -1.167 -9.867 1 98.44 86 PHE A CA 1
ATOM 666 C C . PHE A 1 86 ? -0.92 -1.61 -10.266 1 98.44 86 PHE A C 1
ATOM 668 O O . PHE A 1 86 ? -1.911 -1.051 -9.789 1 98.44 86 PHE A O 1
ATOM 675 N N . ASP A 1 87 ? -0.92 -2.617 -11.078 1 98.06 87 ASP A N 1
ATOM 676 C CA . ASP A 1 87 ? -2.164 -3.369 -11.203 1 98.06 87 ASP A CA 1
ATOM 677 C C . ASP A 1 87 ? -2.383 -4.277 -10 1 98.06 87 ASP A C 1
ATOM 679 O O . ASP A 1 87 ? -1.425 -4.824 -9.445 1 98.06 87 ASP A O 1
ATOM 683 N N . VAL A 1 88 ? -3.623 -4.414 -9.633 1 98.62 88 VAL A N 1
ATOM 684 C CA . VAL A 1 88 ? -3.975 -5.277 -8.516 1 98.62 88 VAL A CA 1
ATOM 685 C C . VAL A 1 88 ? -4.391 -6.652 -9.031 1 98.62 88 VAL A C 1
ATOM 687 O O . VAL A 1 88 ? -5.215 -6.754 -9.945 1 98.62 88 VAL A O 1
ATOM 690 N N . ASN A 1 89 ? -3.742 -7.691 -8.594 1 98.56 89 ASN A N 1
ATOM 691 C CA . ASN A 1 89 ? -4.285 -9.023 -8.828 1 98.56 89 ASN A CA 1
ATOM 692 C C . ASN A 1 89 ? -5.484 -9.312 -7.926 1 98.56 89 ASN A C 1
ATOM 694 O O . ASN A 1 89 ? -5.312 -9.695 -6.766 1 98.56 89 ASN A O 1
ATOM 698 N N . VAL A 1 90 ? -6.652 -9.141 -8.422 1 98.06 90 VAL A N 1
ATOM 699 C CA . VAL A 1 90 ? -7.887 -9.125 -7.645 1 98.06 90 VAL A CA 1
ATOM 700 C C . VAL A 1 90 ? -8.125 -10.508 -7.035 1 98.06 90 VAL A C 1
ATOM 702 O O . VAL A 1 90 ? -8.438 -10.625 -5.852 1 98.06 90 VAL A O 1
ATOM 705 N N . ALA A 1 91 ? -7.945 -11.516 -7.797 1 98.25 91 ALA A N 1
ATOM 706 C CA . ALA A 1 91 ? -8.219 -12.875 -7.336 1 98.25 91 ALA A CA 1
ATOM 707 C C . ALA A 1 91 ? -7.359 -13.227 -6.125 1 98.25 91 ALA A C 1
ATOM 709 O O . ALA A 1 91 ? -7.867 -13.727 -5.117 1 98.25 91 ALA A O 1
ATOM 710 N N . LEU A 1 92 ? -6.098 -13 -6.18 1 98.75 92 LEU A N 1
ATOM 711 C CA . LEU A 1 92 ? -5.188 -13.297 -5.082 1 98.75 92 LEU A CA 1
ATOM 712 C C . LEU A 1 92 ? -5.457 -12.383 -3.889 1 98.75 92 LEU A C 1
ATOM 714 O O . LEU A 1 92 ? -5.414 -12.828 -2.738 1 98.75 92 LEU A O 1
ATOM 718 N N . SER A 1 93 ? -5.711 -11.125 -4.133 1 98.75 93 SER A N 1
ATOM 719 C CA . SER A 1 93 ? -5.953 -10.156 -3.072 1 98.75 93 SER A CA 1
ATOM 720 C C . SER A 1 93 ? -7.215 -10.492 -2.289 1 98.75 93 SER A C 1
ATOM 722 O O . SER A 1 93 ? -7.285 -10.25 -1.082 1 98.75 93 SER A O 1
ATOM 724 N N . GLU A 1 94 ? -8.219 -11.008 -2.979 1 98.12 94 GLU A N 1
ATOM 725 C CA . GLU A 1 94 ? -9.445 -11.422 -2.299 1 98.12 94 GLU A CA 1
ATOM 726 C C . GLU A 1 94 ? -9.18 -12.57 -1.335 1 98.12 94 GLU A C 1
ATOM 728 O O . GLU A 1 94 ? -9.766 -12.625 -0.25 1 98.12 94 GLU A O 1
ATOM 733 N N . ILE A 1 95 ? -8.312 -13.43 -1.702 1 98.62 95 ILE A N 1
ATOM 734 C CA . ILE A 1 95 ? -7.922 -14.516 -0.803 1 98.62 95 ILE A CA 1
ATOM 735 C C . ILE A 1 95 ? -7.297 -13.93 0.462 1 98.62 95 ILE A C 1
ATOM 737 O O . ILE A 1 95 ? -7.516 -14.445 1.562 1 98.62 95 ILE A O 1
ATOM 741 N N . ASP A 1 96 ? -6.586 -12.828 0.298 1 98.62 96 ASP A N 1
ATOM 742 C CA . ASP A 1 96 ? -5.844 -12.242 1.411 1 98.62 96 ASP A CA 1
ATOM 743 C C . ASP A 1 96 ? -6.605 -11.07 2.025 1 98.62 96 ASP A C 1
ATOM 745 O O . ASP A 1 96 ? -6 -10.141 2.555 1 98.62 96 ASP A O 1
ATOM 749 N N . LYS A 1 97 ? -7.895 -11.039 1.835 1 97.69 97 LYS A N 1
ATOM 750 C CA . LYS A 1 97 ? -8.859 -10.266 2.613 1 97.69 97 LYS A CA 1
ATOM 751 C C . LYS A 1 97 ? -8.766 -8.781 2.289 1 97.69 97 LYS A C 1
ATOM 753 O O . LYS A 1 97 ? -9.195 -7.938 3.08 1 97.69 97 LYS A O 1
ATOM 758 N N . ALA A 1 98 ? -8.141 -8.438 1.154 1 97.62 98 ALA A N 1
ATOM 759 C CA . ALA A 1 98 ? -8.102 -7.027 0.768 1 97.62 98 ALA A CA 1
ATOM 760 C C . ALA A 1 98 ? -9.5 -6.523 0.405 1 97.62 98 ALA A C 1
ATOM 762 O O . ALA A 1 98 ? -10.281 -7.238 -0.227 1 97.62 98 ALA A O 1
ATOM 763 N N . LYS A 1 99 ? -9.773 -5.309 0.8 1 94.44 99 LYS A N 1
ATOM 764 C CA . LYS A 1 99 ? -11.023 -4.664 0.42 1 94.44 99 LYS A CA 1
ATOM 765 C C . LYS A 1 99 ? -10.852 -3.838 -0.851 1 94.44 99 LYS A C 1
ATOM 767 O O . LYS A 1 99 ? -10.352 -2.715 -0.804 1 94.44 99 LYS A O 1
ATOM 772 N N . LEU A 1 100 ? -11.344 -4.316 -1.974 1 95.69 100 LEU A N 1
ATOM 773 C CA . LEU A 1 100 ? -11.039 -3.75 -3.281 1 95.69 100 LEU A CA 1
ATOM 774 C C . LEU A 1 100 ? -12.234 -2.996 -3.844 1 95.69 100 LEU A C 1
ATOM 776 O O . LEU A 1 100 ? -12.211 -2.543 -4.992 1 95.69 100 LEU A O 1
ATOM 780 N N . GLN A 1 101 ? -13.445 -3.002 -3.146 1 87.38 101 GLN A N 1
ATOM 781 C CA . GLN A 1 101 ? -14.641 -2.246 -3.508 1 87.38 101 GLN A CA 1
ATOM 782 C C . GLN A 1 101 ? -15.375 -1.752 -2.264 1 87.38 101 GLN A C 1
ATOM 784 O O . GLN A 1 101 ? -15.25 -2.34 -1.188 1 87.38 101 GLN A O 1
ATOM 789 N N . MET B 1 1 ? -1.034 -0.855 17.078 1 88.94 1 MET B N 1
ATOM 790 C CA . MET B 1 1 ? -1.192 0.055 15.945 1 88.94 1 MET B CA 1
ATOM 791 C C . MET B 1 1 ? -0.877 -0.65 14.633 1 88.94 1 MET B C 1
ATOM 793 O O . MET B 1 1 ? 0.121 -1.365 14.531 1 88.94 1 MET B O 1
ATOM 797 N N . PRO B 1 2 ? -1.75 -0.574 13.656 1 97.25 2 PRO B N 1
ATOM 798 C CA . PRO B 1 2 ? -1.453 -1.289 12.406 1 97.25 2 PRO B CA 1
ATOM 799 C C . PRO B 1 2 ? -0.17 -0.801 11.742 1 97.25 2 PRO B C 1
ATOM 801 O O . PRO B 1 2 ? 0.214 0.359 11.906 1 97.25 2 PRO B O 1
ATOM 804 N N . VAL B 1 3 ? 0.47 -1.711 11.055 1 98.12 3 VAL B N 1
ATOM 805 C CA . VAL B 1 3 ? 1.703 -1.438 10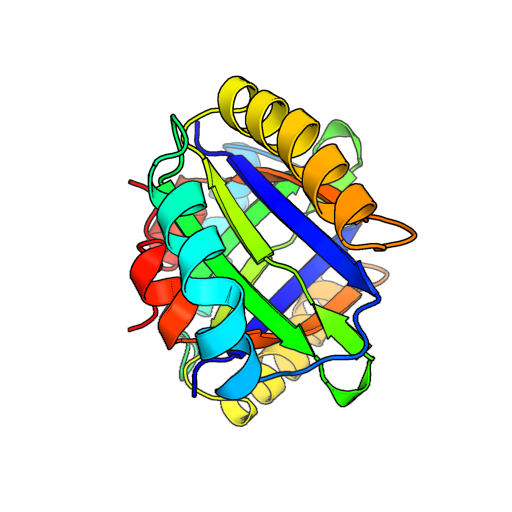.32 1 98.12 3 VAL B CA 1
ATOM 806 C C . VAL B 1 3 ? 1.55 -1.875 8.867 1 98.12 3 VAL B C 1
ATOM 808 O O . VAL B 1 3 ? 1.005 -2.945 8.586 1 98.12 3 VAL B O 1
ATOM 811 N N . LEU B 1 4 ? 1.99 -1.013 8.047 1 98.81 4 LEU B N 1
ATOM 812 C CA . LEU B 1 4 ? 1.955 -1.332 6.621 1 98.81 4 LEU B CA 1
ATOM 813 C C . LEU B 1 4 ? 3.326 -1.789 6.133 1 98.81 4 LEU B C 1
ATOM 815 O O . LEU B 1 4 ? 4.328 -1.111 6.363 1 98.81 4 LEU B O 1
ATOM 819 N N . LEU B 1 5 ? 3.352 -2.91 5.539 1 98.75 5 LEU B N 1
ATOM 820 C CA . LEU B 1 5 ? 4.547 -3.506 4.957 1 98.75 5 LEU B CA 1
ATOM 821 C C . LEU B 1 5 ? 4.48 -3.484 3.434 1 98.75 5 LEU B C 1
ATOM 823 O O . LEU B 1 5 ? 3.545 -4.023 2.84 1 98.75 5 LEU B O 1
ATOM 827 N N . GLN B 1 6 ? 5.434 -2.777 2.818 1 98.62 6 GLN B N 1
ATOM 828 C CA . GLN B 1 6 ? 5.57 -2.75 1.367 1 98.62 6 GLN B CA 1
ATOM 829 C C . GLN B 1 6 ? 6.672 -3.699 0.901 1 98.62 6 GLN B C 1
ATOM 831 O O . GLN B 1 6 ? 7.816 -3.6 1.35 1 98.62 6 GLN B O 1
ATOM 836 N N . VAL B 1 7 ? 6.316 -4.578 0.01 1 9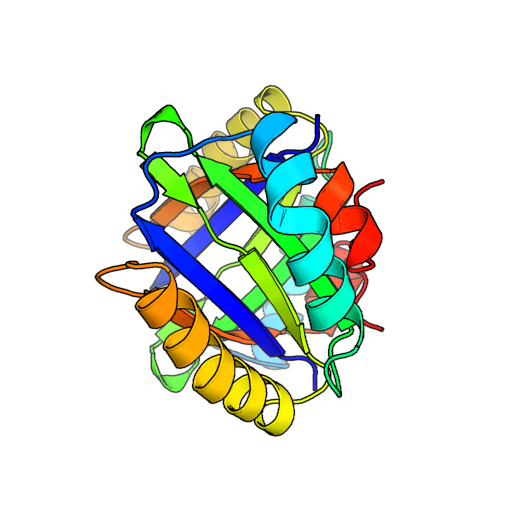8.44 7 VAL B N 1
ATOM 837 C CA . VAL B 1 7 ? 7.285 -5.531 -0.523 1 98.44 7 VAL B CA 1
ATOM 838 C C . VAL B 1 7 ? 7.227 -5.531 -2.049 1 98.44 7 VAL B C 1
ATOM 840 O O . VAL B 1 7 ? 6.148 -5.66 -2.633 1 98.44 7 VAL B O 1
ATOM 843 N N . ASP B 1 8 ? 8.312 -5.324 -2.701 1 98 8 ASP B N 1
ATOM 844 C CA . ASP B 1 8 ? 8.367 -5.496 -4.148 1 98 8 ASP B CA 1
ATOM 845 C C . ASP B 1 8 ? 9.688 -6.145 -4.574 1 98 8 ASP B C 1
ATOM 847 O O . ASP B 1 8 ? 10.656 -6.152 -3.809 1 98 8 ASP B O 1
ATOM 851 N N . PHE B 1 9 ? 9.75 -6.691 -5.73 1 98.19 9 PHE B N 1
ATOM 852 C CA . PHE B 1 9 ? 10.906 -7.402 -6.27 1 98.19 9 PHE B CA 1
ATOM 853 C C . PHE B 1 9 ? 10.789 -7.555 -7.781 1 98.19 9 PHE B C 1
ATOM 855 O O . PHE B 1 9 ? 9.688 -7.516 -8.328 1 98.19 9 PHE B O 1
ATOM 862 N N . PRO B 1 10 ? 11.977 -7.656 -8.344 1 97.56 10 PRO B N 1
ATOM 863 C CA . PRO B 1 10 ? 11.914 -7.992 -9.773 1 97.56 10 PRO B CA 1
ATOM 864 C C . PRO B 1 10 ? 11.188 -9.305 -10.031 1 97.56 10 PRO B C 1
ATOM 866 O O . PRO B 1 10 ? 11.336 -10.266 -9.273 1 97.56 10 PRO B O 1
ATOM 869 N N . PHE B 1 11 ? 10.398 -9.32 -11.055 1 96.81 11 PHE B N 1
ATOM 870 C CA . PHE B 1 11 ? 9.594 -10.484 -11.43 1 96.81 11 PHE B CA 1
ATOM 871 C C . PHE B 1 11 ? 9.312 -10.492 -12.922 1 96.81 11 PHE B C 1
ATOM 873 O O . PHE B 1 11 ? 8.805 -9.508 -13.469 1 96.81 11 PHE B O 1
ATOM 880 N N . GLU B 1 12 ? 9.617 -11.609 -13.539 1 95.69 12 GLU B N 1
ATOM 881 C CA . GLU B 1 12 ? 9.492 -11.68 -14.992 1 95.69 12 GLU B CA 1
ATOM 882 C C . GLU B 1 12 ? 8.086 -12.109 -15.398 1 95.69 12 GLU B C 1
ATOM 884 O O . GLU B 1 12 ? 7.684 -11.922 -16.547 1 95.69 12 GLU B O 1
ATOM 889 N N . GLY B 1 13 ? 7.297 -12.602 -14.5 1 95.75 13 GLY B N 1
ATOM 890 C CA . GLY B 1 13 ? 5.992 -13.172 -14.789 1 95.75 13 GLY B CA 1
ATOM 891 C C . GLY B 1 13 ? 5.855 -14.609 -14.328 1 95.75 13 GLY B C 1
ATOM 892 O O . GLY B 1 13 ? 6.773 -15.164 -13.719 1 95.75 13 GLY B O 1
ATOM 893 N N . PRO B 1 14 ? 4.77 -15.25 -14.594 1 97.38 14 PRO B N 1
ATOM 894 C CA . PRO B 1 14 ? 3.619 -14.703 -15.32 1 97.38 14 PRO B CA 1
ATOM 895 C C . PRO B 1 14 ? 2.842 -13.672 -14.5 1 97.38 14 PRO B C 1
ATOM 897 O O . PRO B 1 14 ? 3.059 -13.555 -13.289 1 97.38 14 PRO B O 1
ATOM 900 N N . PHE B 1 15 ? 2.01 -12.891 -15.125 1 98.12 15 PHE B N 1
ATOM 901 C CA . PHE B 1 15 ? 1.162 -11.883 -14.5 1 98.12 15 PHE B CA 1
ATOM 902 C C . PHE B 1 15 ? -0.312 -12.195 -14.727 1 98.12 15 PHE B C 1
ATOM 904 O O . PHE B 1 15 ? -0.647 -13.141 -15.445 1 98.12 15 PHE B O 1
ATOM 911 N N . GLY B 1 16 ? -1.153 -11.469 -14.078 1 97.19 16 GLY B N 1
ATOM 912 C CA . GLY B 1 16 ? -2.584 -11.609 -14.289 1 97.19 16 GLY B CA 1
ATOM 913 C C . GLY B 1 16 ? -3.123 -12.953 -13.852 1 97.19 16 GLY B C 1
ATOM 914 O O . GLY B 1 16 ? -2.795 -13.438 -12.766 1 97.19 16 GLY B O 1
ATOM 915 N N . ASP B 1 17 ? -3.969 -13.547 -14.727 1 98.06 17 ASP B N 1
ATOM 916 C CA . ASP B 1 17 ? -4.648 -14.797 -14.398 1 98.06 17 ASP B CA 1
ATOM 917 C C . ASP B 1 17 ? -3.646 -15.93 -14.195 1 98.06 17 ASP B C 1
ATOM 919 O O . ASP B 1 17 ? -3.842 -16.797 -13.344 1 98.06 17 ASP B O 1
ATOM 923 N N . ALA B 1 18 ? -2.652 -15.945 -15.016 1 98.31 18 ALA B N 1
ATOM 924 C CA . ALA B 1 18 ? -1.64 -16.984 -14.883 1 98.31 18 ALA B CA 1
ATOM 925 C C . ALA B 1 18 ? -0.923 -16.891 -13.539 1 98.31 18 ALA B C 1
ATOM 927 O O . ALA B 1 18 ? -0.625 -17.906 -12.914 1 98.31 18 ALA B O 1
ATOM 928 N N . MET B 1 19 ? -0.659 -15.703 -13.094 1 97.88 19 MET B N 1
ATOM 929 C CA . MET B 1 19 ? -0.102 -15.508 -11.758 1 97.88 19 MET B CA 1
ATOM 930 C C . MET B 1 19 ? -1.059 -16.031 -10.688 1 97.88 19 MET B C 1
ATOM 932 O O . MET B 1 19 ? -0.639 -16.719 -9.75 1 97.88 19 MET B O 1
ATOM 936 N N . ALA B 1 20 ? -2.303 -15.633 -10.844 1 98.38 20 ALA B N 1
ATOM 937 C CA . ALA B 1 20 ? -3.309 -16.047 -9.867 1 98.38 20 ALA B CA 1
ATOM 938 C C . ALA B 1 20 ? -3.35 -17.562 -9.727 1 98.38 20 ALA B C 1
ATOM 940 O O . ALA B 1 20 ? -3.398 -18.094 -8.609 1 98.38 20 ALA B O 1
ATOM 941 N N . GLU B 1 21 ? -3.328 -18.188 -10.828 1 98.25 21 GLU B N 1
ATOM 942 C CA . GLU B 1 21 ? -3.369 -19.656 -10.805 1 98.25 21 GLU B CA 1
ATOM 943 C C . GLU B 1 21 ? -2.117 -20.234 -10.148 1 98.25 21 GLU B C 1
ATOM 945 O O . GLU B 1 21 ? -2.205 -21.156 -9.344 1 98.25 21 GLU B O 1
ATOM 950 N N . GLY B 1 22 ? -1.014 -19.719 -10.43 1 97.19 22 GLY B N 1
ATOM 951 C CA . GLY B 1 22 ? 0.258 -20.234 -9.961 1 97.19 22 GLY B CA 1
ATOM 952 C C . GLY B 1 22 ? 0.528 -19.938 -8.5 1 97.19 22 GLY B C 1
ATOM 953 O O . GLY B 1 22 ? 1.238 -20.672 -7.824 1 97.19 22 GLY B O 1
ATOM 954 N N . MET B 1 23 ? -0.063 -18.812 -8.008 1 98.06 23 MET B N 1
ATOM 955 C CA . MET B 1 23 ? 0.285 -18.344 -6.672 1 98.06 23 MET B CA 1
ATOM 956 C C . MET B 1 23 ? -0.874 -18.562 -5.703 1 98.06 23 MET B C 1
ATOM 958 O O . MET B 1 23 ? -0.842 -18.078 -4.574 1 98.06 23 MET B O 1
ATOM 962 N N . LYS B 1 24 ? -1.901 -19.266 -6.125 1 98.5 24 LYS B N 1
ATOM 963 C CA . LYS B 1 24 ? -3.084 -19.469 -5.293 1 98.5 24 LYS B CA 1
ATOM 964 C C . LYS B 1 24 ? -2.717 -20.125 -3.963 1 98.5 24 LYS B C 1
ATOM 966 O O . LYS B 1 24 ? -3.164 -19.672 -2.904 1 98.5 24 LYS B O 1
ATOM 971 N N . GLY B 1 25 ? -1.911 -21.156 -4.02 1 98.19 25 GLY B N 1
ATOM 972 C CA . GLY B 1 25 ? -1.492 -21.828 -2.795 1 98.19 25 GLY B CA 1
ATOM 973 C C . GLY B 1 25 ? -0.725 -20.906 -1.856 1 98.19 25 GLY B C 1
ATOM 974 O O . GLY B 1 25 ? -0.908 -20.969 -0.639 1 98.19 25 GLY B O 1
ATOM 975 N N . LEU B 1 26 ? 0.142 -20.094 -2.381 1 98.06 26 LEU B N 1
ATOM 976 C CA . LEU B 1 26 ? 0.884 -19.125 -1.581 1 98.06 26 LEU B CA 1
ATOM 977 C C . LEU B 1 26 ? -0.06 -18.125 -0.927 1 98.06 26 LEU B C 1
ATOM 979 O O . LEU B 1 26 ? 0.079 -17.812 0.26 1 98.06 26 LEU B O 1
ATOM 983 N N . ALA B 1 27 ? -1.015 -17.609 -1.686 1 98.69 27 ALA B N 1
ATOM 984 C CA . ALA B 1 27 ? -2.002 -16.672 -1.149 1 98.69 27 ALA B CA 1
ATOM 985 C C . ALA B 1 27 ? -2.777 -17.297 0.007 1 98.69 27 ALA B C 1
ATOM 987 O O . ALA B 1 27 ? -3.027 -16.641 1.021 1 98.69 27 ALA B O 1
ATOM 988 N N . GLU B 1 28 ? -3.168 -18.516 -0.125 1 98.81 28 GLU B N 1
ATOM 989 C CA . GLU B 1 28 ? -3.887 -19.219 0.932 1 98.81 28 GLU B CA 1
ATOM 990 C C . GLU B 1 28 ? -3.029 -19.359 2.188 1 98.81 28 GLU B C 1
ATOM 992 O O . GLU B 1 28 ? -3.531 -19.234 3.305 1 98.81 28 GLU B O 1
ATOM 997 N N . SER B 1 29 ? -1.759 -19.656 1.952 1 98.19 29 SER B N 1
ATOM 998 C CA . SER B 1 29 ? -0.841 -19.734 3.084 1 98.19 29 SER B CA 1
ATOM 999 C C . SER B 1 29 ? -0.686 -18.391 3.768 1 98.19 29 SER B C 1
ATOM 1001 O O . SER B 1 29 ? -0.71 -18.297 4.996 1 98.19 29 SER B O 1
ATOM 1003 N N . ILE B 1 30 ? -0.521 -17.297 3.047 1 98.62 30 ILE B N 1
ATOM 1004 C CA . ILE B 1 30 ? -0.328 -15.953 3.566 1 98.62 30 ILE B CA 1
ATOM 1005 C C . ILE B 1 30 ? -1.566 -15.523 4.348 1 98.62 30 ILE B C 1
ATOM 1007 O O . ILE B 1 30 ? -1.456 -14.844 5.371 1 98.62 30 ILE B O 1
ATOM 1011 N N . ALA B 1 31 ? -2.734 -15.953 3.918 1 98.56 31 ALA B N 1
ATOM 1012 C CA . ALA B 1 31 ? -3.988 -15.594 4.57 1 98.56 31 ALA B CA 1
ATOM 1013 C C . ALA B 1 31 ? -4.027 -16.109 6.008 1 98.56 31 ALA B C 1
ATOM 1015 O O . ALA B 1 31 ? -4.832 -15.633 6.816 1 98.56 31 ALA B O 1
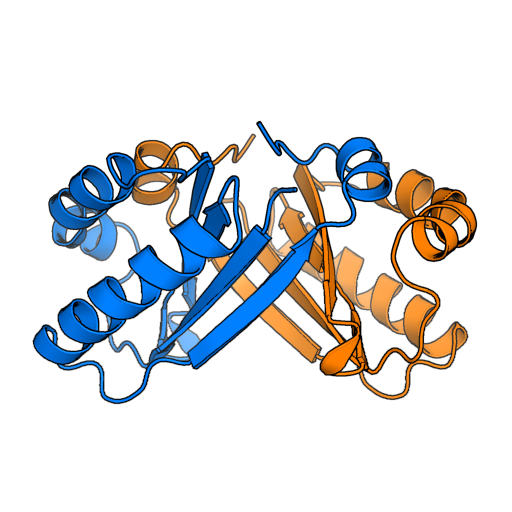ATOM 1016 N N . GLN B 1 32 ? -3.152 -17.031 6.352 1 98.38 32 GLN B N 1
ATOM 1017 C CA . GLN B 1 32 ? -3.168 -17.656 7.664 1 98.38 32 GLN B CA 1
ATOM 1018 C C . GLN B 1 32 ? -2.084 -17.078 8.57 1 98.38 32 GLN B C 1
ATOM 1020 O O . GLN B 1 32 ? -1.963 -17.469 9.734 1 98.38 32 GLN B O 1
ATOM 1025 N N . GLU B 1 33 ? -1.36 -16.156 8.07 1 98.62 33 GLU B N 1
ATOM 1026 C CA . GLU B 1 33 ? -0.246 -15.617 8.844 1 98.62 33 GLU B CA 1
ATOM 1027 C C . GLU B 1 33 ? -0.743 -14.82 10.047 1 98.62 33 GLU B C 1
ATOM 1029 O O . GLU B 1 33 ? -1.672 -14.016 9.922 1 98.62 33 GLU B O 1
ATOM 1034 N N . PRO B 1 34 ? -0.178 -15.047 11.18 1 98.38 34 PRO B N 1
ATOM 1035 C CA . PRO B 1 34 ? -0.598 -14.32 12.383 1 98.38 34 PRO B CA 1
ATOM 1036 C C . PRO B 1 34 ? -0.539 -12.805 12.203 1 98.38 34 PRO B C 1
ATOM 1038 O O . PRO B 1 34 ? 0.476 -12.273 11.75 1 98.38 34 PRO B O 1
ATOM 1041 N N . GLY B 1 35 ? -1.645 -12.172 12.516 1 98.31 35 GLY B N 1
ATOM 1042 C CA . GLY B 1 35 ? -1.659 -10.719 12.594 1 98.31 35 GLY B CA 1
ATOM 1043 C C . GLY B 1 35 ? -1.928 -10.062 11.25 1 98.31 35 GLY B C 1
ATOM 1044 O O . GLY B 1 35 ? -2.047 -8.836 11.172 1 98.31 35 GLY B O 1
ATOM 1045 N N . LEU B 1 36 ? -1.975 -10.828 10.156 1 98.75 36 LEU B N 1
ATOM 1046 C CA . LEU B 1 36 ? -2.311 -10.227 8.867 1 98.75 36 LEU B CA 1
ATOM 1047 C C . LEU B 1 36 ? -3.744 -9.711 8.867 1 98.75 36 LEU B C 1
ATOM 1049 O O . LEU B 1 36 ? -4.68 -10.461 9.156 1 98.75 36 LEU B O 1
ATOM 1053 N N . ILE B 1 37 ? -3.91 -8.484 8.586 1 98.5 37 ILE B N 1
ATOM 1054 C CA . ILE B 1 37 ? -5.238 -7.914 8.391 1 98.5 37 ILE B CA 1
ATOM 1055 C C . ILE B 1 37 ? -5.668 -8.094 6.938 1 98.5 37 ILE B C 1
ATOM 1057 O O . ILE B 1 37 ? -6.707 -8.695 6.66 1 98.5 37 ILE B O 1
ATOM 1061 N N . TRP B 1 38 ? -4.816 -7.621 5.996 1 98.75 38 TRP B N 1
ATOM 1062 C CA . TRP B 1 38 ? -5.047 -7.922 4.586 1 98.75 38 TRP B CA 1
ATOM 1063 C C . TRP B 1 38 ? -3.766 -7.746 3.777 1 98.75 38 TRP B C 1
ATOM 1065 O O . TRP B 1 38 ? -2.76 -7.25 4.293 1 98.75 38 TRP B O 1
ATOM 1075 N N . LYS B 1 39 ? -3.783 -8.18 2.566 1 98.88 39 LYS B N 1
ATOM 1076 C CA . LYS B 1 39 ? -2.721 -7.988 1.582 1 98.88 39 LYS B CA 1
ATOM 1077 C C . LYS B 1 39 ? -3.297 -7.664 0.207 1 98.88 39 LYS B C 1
ATOM 1079 O O . LYS B 1 39 ? -4.273 -8.281 -0.225 1 98.88 39 LYS B O 1
ATOM 1084 N N . VAL B 1 40 ? -2.775 -6.738 -0.446 1 98.81 40 VAL B N 1
ATOM 1085 C CA . VAL B 1 40 ? -3.031 -6.469 -1.856 1 98.81 40 VAL B CA 1
ATOM 1086 C C . VAL B 1 40 ? -1.859 -6.969 -2.699 1 98.81 40 VAL B C 1
ATOM 1088 O O . VAL B 1 40 ? -0.717 -6.551 -2.496 1 98.81 40 VAL B O 1
ATOM 1091 N N . TRP B 1 41 ? -2.139 -7.895 -3.586 1 98.88 41 TRP B N 1
ATOM 1092 C CA . TRP B 1 41 ? -1.142 -8.367 -4.539 1 98.88 41 TRP B CA 1
ATOM 1093 C C . TRP B 1 41 ? -0.963 -7.371 -5.68 1 98.88 41 TRP B C 1
ATOM 1095 O O . TRP B 1 41 ? -1.936 -6.984 -6.336 1 98.88 41 TRP B O 1
ATOM 1105 N N . THR B 1 42 ? 0.269 -6.996 -5.91 1 98.69 42 THR B N 1
ATOM 1106 C CA . THR B 1 42 ? 0.538 -5.941 -6.883 1 98.69 42 THR B CA 1
ATOM 1107 C C . THR B 1 42 ? 1.407 -6.469 -8.023 1 98.69 42 THR B C 1
ATOM 1109 O O . THR B 1 42 ? 2.307 -7.281 -7.801 1 98.69 42 THR B O 1
ATOM 1112 N N . GLU B 1 43 ? 1.217 -5.973 -9.172 1 98.12 43 GLU B N 1
ATOM 1113 C CA . GLU B 1 43 ? 2.025 -6.336 -10.336 1 98.12 43 GLU B CA 1
ATOM 1114 C C . GLU B 1 43 ? 2.189 -5.152 -11.281 1 98.12 43 GLU B C 1
ATOM 1116 O O . GLU B 1 43 ? 1.287 -4.32 -11.414 1 98.12 43 GLU B O 1
ATOM 1121 N N . ASN B 1 44 ? 3.324 -5.043 -11.891 1 98 44 ASN B N 1
ATOM 1122 C CA . ASN B 1 44 ? 3.646 -4.156 -13 1 98 44 ASN B CA 1
ATOM 1123 C C . ASN B 1 44 ? 4.41 -4.887 -14.102 1 98 44 ASN B C 1
ATOM 1125 O O . ASN B 1 44 ? 5.637 -5 -14.047 1 98 44 ASN B O 1
ATOM 1129 N N . ALA B 1 45 ? 3.666 -5.383 -15.047 1 97.44 45 ALA B N 1
ATOM 1130 C CA . ALA B 1 45 ? 4.258 -6.203 -16.109 1 97.44 45 ALA B CA 1
ATOM 1131 C C . ALA B 1 45 ? 5.273 -5.402 -16.922 1 97.44 45 ALA B C 1
ATOM 1133 O O . ALA B 1 45 ? 6.336 -5.918 -17.266 1 97.44 45 ALA B O 1
ATOM 1134 N N . GLU B 1 46 ? 4.973 -4.16 -17.234 1 97.19 46 GLU B N 1
ATOM 1135 C CA . GLU B 1 46 ? 5.859 -3.311 -18.016 1 97.19 46 GLU B CA 1
ATOM 1136 C C . GLU B 1 46 ? 7.203 -3.117 -17.312 1 97.19 46 GLU B C 1
ATOM 1138 O O . GLU B 1 46 ? 8.258 -3.195 -17.953 1 97.19 46 GLU B O 1
ATOM 1143 N N . ALA B 1 47 ? 7.164 -2.914 -16.047 1 96.62 47 ALA B N 1
ATOM 1144 C CA . ALA B 1 47 ? 8.391 -2.682 -15.281 1 96.62 47 ALA B CA 1
ATOM 1145 C C . ALA B 1 47 ? 8.992 -3.996 -14.805 1 96.62 47 ALA B C 1
ATOM 1147 O O . ALA B 1 47 ? 10.055 -4.008 -14.18 1 96.62 47 ALA B O 1
ATOM 1148 N N . LYS B 1 48 ? 8.305 -5.137 -15.039 1 96.62 48 LYS B N 1
ATOM 1149 C CA . LYS B 1 48 ? 8.734 -6.457 -14.578 1 96.62 48 LYS B CA 1
ATOM 1150 C C . LYS B 1 48 ? 8.969 -6.465 -13.07 1 96.62 48 LYS B C 1
ATOM 1152 O O . LYS B 1 48 ? 10.047 -6.852 -12.609 1 96.62 48 LYS B O 1
ATOM 1157 N N . GLU B 1 49 ? 7.941 -6.102 -12.383 1 97.75 49 GLU B N 1
ATOM 1158 C CA . GLU B 1 49 ? 7.953 -6.004 -10.922 1 97.75 49 GLU B CA 1
ATOM 1159 C C . GLU B 1 49 ? 6.664 -6.566 -10.328 1 97.75 49 GLU B C 1
ATOM 1161 O O . GLU B 1 49 ? 5.586 -6.41 -10.906 1 97.75 49 GLU B O 1
ATOM 1166 N N . ALA B 1 50 ? 6.77 -7.238 -9.242 1 97.94 50 ALA B N 1
ATOM 1167 C CA . ALA B 1 50 ? 5.633 -7.711 -8.461 1 97.94 50 ALA B CA 1
ATOM 1168 C C . ALA B 1 50 ? 5.863 -7.488 -6.973 1 97.94 50 ALA B C 1
ATOM 1170 O O . ALA B 1 50 ? 6.945 -7.07 -6.559 1 97.94 50 ALA B O 1
ATOM 1171 N N . GLY B 1 51 ? 4.859 -7.738 -6.246 1 97.81 51 GLY B N 1
ATOM 1172 C CA . GLY B 1 51 ? 4.969 -7.594 -4.801 1 97.81 51 GLY B CA 1
ATOM 1173 C C . GLY B 1 51 ? 3.623 -7.594 -4.102 1 97.81 51 GLY B C 1
ATOM 1174 O O . GLY B 1 51 ? 2.717 -8.336 -4.48 1 97.81 51 GLY B O 1
ATOM 1175 N N . GLY B 1 52 ? 3.582 -6.777 -3.014 1 98.69 52 GLY B N 1
ATOM 1176 C CA . GLY B 1 52 ? 2.369 -6.668 -2.219 1 98.69 52 GLY B CA 1
ATOM 1177 C C . GLY B 1 52 ? 2.438 -5.574 -1.173 1 98.69 52 GLY B C 1
ATOM 1178 O O . GLY B 1 52 ? 3.527 -5.16 -0.769 1 98.69 52 GLY B O 1
ATOM 1179 N N . ILE B 1 53 ? 1.304 -5.098 -0.874 1 98.88 53 ILE B N 1
ATOM 1180 C CA . ILE B 1 53 ? 1.063 -4.23 0.274 1 98.88 53 ILE B CA 1
ATOM 1181 C C . ILE B 1 53 ? 0.33 -5.008 1.364 1 98.88 53 ILE B C 1
ATOM 1183 O O . ILE B 1 53 ? -0.747 -5.559 1.124 1 98.88 53 ILE B O 1
ATOM 1187 N N . TYR B 1 54 ? 0.97 -5.043 2.504 1 98.88 54 TYR B N 1
ATOM 1188 C CA . TYR B 1 54 ? 0.405 -5.789 3.623 1 98.88 54 TYR B CA 1
ATOM 1189 C C . TYR B 1 54 ? 0.034 -4.852 4.77 1 98.88 54 TYR B C 1
ATOM 1191 O O . TYR B 1 54 ? 0.771 -3.912 5.074 1 98.88 54 TYR B O 1
ATOM 1199 N N . LEU B 1 55 ? -1.035 -5.168 5.367 1 98.81 55 LEU B N 1
ATOM 1200 C CA . LEU B 1 55 ? -1.382 -4.539 6.637 1 98.81 55 LEU B CA 1
ATOM 1201 C C . LEU B 1 55 ? -1.391 -5.562 7.766 1 98.81 55 LEU B C 1
ATOM 1203 O O . LEU B 1 55 ? -2.062 -6.594 7.672 1 98.81 55 LEU B O 1
ATOM 1207 N N . PHE B 1 56 ? -0.592 -5.309 8.75 1 98.69 56 PHE B N 1
ATOM 1208 C CA . PHE B 1 56 ? -0.521 -6.16 9.93 1 98.69 56 PHE B CA 1
ATOM 1209 C C . PHE B 1 56 ? -1.039 -5.426 11.156 1 98.69 56 PHE B C 1
ATOM 1211 O O . PHE B 1 56 ? -0.992 -4.195 11.219 1 98.69 56 PHE B O 1
ATOM 1218 N N . ASP B 1 57 ? -1.384 -6.164 12.164 1 98 57 ASP B N 1
ATOM 1219 C CA . ASP B 1 57 ? -1.947 -5.594 13.383 1 98 57 ASP B CA 1
ATOM 1220 C C . ASP B 1 57 ? -0.845 -5.117 14.32 1 98 57 ASP B C 1
ATOM 1222 O O . ASP B 1 57 ? -1.118 -4.426 15.305 1 98 57 ASP B O 1
ATOM 1226 N N . SER B 1 58 ? 0.432 -5.57 14.031 1 97.56 58 SER B N 1
ATOM 1227 C CA . SER B 1 58 ? 1.552 -5.156 14.875 1 97.56 58 SER B CA 1
ATOM 1228 C C . SER B 1 58 ? 2.865 -5.199 14.102 1 97.56 58 SER B C 1
ATOM 1230 O O . SER B 1 58 ? 3.002 -5.953 13.133 1 97.56 58 SER B O 1
ATOM 1232 N N . ARG B 1 59 ? 3.85 -4.387 14.547 1 97.31 59 ARG B N 1
ATOM 1233 C CA . ARG B 1 59 ? 5.184 -4.387 13.953 1 97.31 59 ARG B CA 1
ATOM 1234 C C . ARG B 1 59 ? 5.871 -5.73 14.156 1 97.31 59 ARG B C 1
ATOM 1236 O O . ARG B 1 59 ? 6.594 -6.199 13.273 1 97.31 59 ARG B O 1
ATOM 1243 N N . GLU B 1 60 ? 5.633 -6.297 15.32 1 98.12 60 GLU B N 1
ATOM 1244 C CA . GLU B 1 60 ? 6.23 -7.59 15.625 1 98.12 60 GLU B CA 1
ATOM 1245 C C . GLU B 1 60 ? 5.781 -8.656 14.633 1 98.12 60 GLU B C 1
ATOM 1247 O O . GLU B 1 60 ? 6.605 -9.398 14.094 1 98.12 60 GLU B O 1
ATOM 1252 N N . ASN B 1 61 ? 4.516 -8.742 14.352 1 98.62 61 ASN B N 1
ATOM 1253 C CA . ASN B 1 61 ? 3.99 -9.727 13.414 1 98.62 61 ASN B CA 1
ATOM 1254 C C . ASN B 1 61 ? 4.48 -9.469 12 1 98.62 61 ASN B C 1
ATOM 1256 O O . ASN B 1 61 ? 4.809 -10.398 11.266 1 98.62 61 ASN B O 1
ATOM 1260 N N . ALA B 1 62 ? 4.582 -8.203 11.609 1 98.69 62 ALA B N 1
ATOM 1261 C CA . ALA B 1 62 ? 5.086 -7.848 10.289 1 98.69 62 ALA B CA 1
ATOM 1262 C C . ALA B 1 62 ? 6.543 -8.273 10.125 1 98.69 62 ALA B C 1
ATOM 1264 O O . ALA B 1 62 ? 6.93 -8.805 9.086 1 98.69 62 ALA B O 1
ATOM 1265 N N . GLN B 1 63 ? 7.305 -8.016 11.164 1 98.38 63 GLN B N 1
ATOM 1266 C CA . GLN B 1 63 ? 8.727 -8.359 11.133 1 98.38 63 GLN B CA 1
ATOM 1267 C C . GLN B 1 63 ? 8.922 -9.867 11.039 1 98.38 63 GLN B C 1
ATOM 1269 O O . GLN B 1 63 ? 9.773 -10.336 10.273 1 98.38 63 GLN B O 1
ATOM 1274 N N . LYS B 1 64 ? 8.172 -10.586 11.797 1 98.44 64 LYS B N 1
ATOM 1275 C CA . LYS B 1 64 ? 8.25 -12.047 11.734 1 98.44 64 LYS B CA 1
ATOM 1276 C C . LYS B 1 64 ? 7.879 -12.562 10.344 1 98.44 64 LYS B C 1
ATOM 1278 O O . LYS B 1 64 ? 8.555 -13.43 9.805 1 98.44 64 LYS B O 1
ATOM 1283 N N . TYR B 1 65 ? 6.855 -11.977 9.828 1 98.75 65 TYR B N 1
ATOM 1284 C CA . TYR B 1 65 ? 6.379 -12.406 8.523 1 98.75 65 TYR B CA 1
ATOM 1285 C C . TYR B 1 65 ? 7.441 -12.18 7.453 1 98.75 65 TYR B C 1
ATOM 1287 O O . TYR B 1 65 ? 7.738 -13.078 6.664 1 98.75 65 TYR B O 1
ATOM 1295 N N . ILE B 1 66 ? 8.023 -10.992 7.438 1 98.56 66 ILE B N 1
ATOM 1296 C CA . ILE B 1 66 ? 8.891 -10.664 6.309 1 98.56 66 ILE B CA 1
ATOM 1297 C C . ILE B 1 66 ? 10.188 -11.461 6.406 1 98.56 66 ILE B C 1
ATOM 1299 O O . ILE B 1 66 ? 10.75 -11.867 5.387 1 98.56 66 ILE B O 1
ATOM 1303 N N . ALA B 1 67 ? 10.656 -11.711 7.602 1 97.56 67 ALA B N 1
ATOM 1304 C CA . ALA B 1 67 ? 11.836 -12.555 7.766 1 97.56 67 ALA B CA 1
ATOM 1305 C C . ALA B 1 67 ? 11.633 -13.914 7.117 1 97.56 67 ALA B C 1
ATOM 1307 O O . ALA B 1 67 ? 12.508 -14.398 6.391 1 97.56 67 ALA B O 1
ATOM 1308 N N . MET B 1 68 ? 10.508 -14.484 7.309 1 97.75 68 MET B N 1
ATOM 1309 C CA . MET B 1 68 ? 10.156 -15.773 6.715 1 97.75 68 MET B CA 1
ATOM 1310 C C . MET B 1 68 ? 9.906 -15.633 5.219 1 97.75 68 MET B C 1
ATOM 1312 O O . MET B 1 68 ? 10.414 -16.422 4.426 1 97.75 68 MET B O 1
ATOM 1316 N N . HIS B 1 69 ? 9.234 -14.648 4.82 1 97.94 69 HIS B N 1
ATOM 1317 C CA . HIS B 1 69 ? 8.812 -14.484 3.436 1 97.94 69 HIS B CA 1
ATOM 1318 C C . HIS B 1 69 ? 10 -14.211 2.523 1 97.94 69 HIS B C 1
ATOM 1320 O O . HIS B 1 69 ? 10.023 -14.656 1.374 1 97.94 69 HIS B O 1
ATOM 1326 N N . GLU B 1 70 ? 10.938 -13.422 3.023 1 97.06 70 GLU B N 1
ATOM 1327 C CA . GLU B 1 70 ? 12.141 -13.172 2.23 1 97.06 70 GLU B CA 1
ATOM 1328 C C . GLU B 1 70 ? 12.844 -14.477 1.878 1 97.06 70 GLU B C 1
ATOM 1330 O O . GLU B 1 70 ? 13.305 -14.656 0.75 1 97.06 70 GLU B O 1
ATOM 1335 N N . THR B 1 71 ? 12.945 -15.391 2.82 1 95.56 71 THR B N 1
ATOM 1336 C CA . THR B 1 71 ? 13.555 -16.688 2.572 1 95.56 71 THR B CA 1
ATOM 1337 C C . THR B 1 71 ? 12.766 -17.469 1.515 1 95.56 71 THR B C 1
ATOM 1339 O O . THR B 1 71 ? 13.352 -18.078 0.623 1 95.56 71 THR B O 1
ATOM 1342 N N . ARG B 1 72 ? 11.484 -17.375 1.581 1 96 72 ARG B N 1
ATOM 1343 C CA . ARG B 1 72 ? 10.617 -18.047 0.619 1 96 72 ARG B CA 1
ATOM 1344 C C . ARG B 1 72 ? 10.812 -17.469 -0.783 1 96 72 ARG B C 1
ATOM 1346 O O . ARG B 1 72 ? 10.922 -18.234 -1.754 1 96 72 ARG B O 1
ATOM 1353 N N . LEU B 1 73 ? 10.891 -16.156 -0.923 1 96.56 73 LEU B N 1
ATOM 1354 C CA . LEU B 1 73 ? 11.055 -15.492 -2.213 1 96.56 73 LEU B CA 1
ATOM 1355 C C . LEU B 1 73 ? 12.414 -15.812 -2.82 1 96.56 73 LEU B C 1
ATOM 1357 O O . LEU B 1 73 ? 12.523 -16.031 -4.027 1 96.56 73 LEU B O 1
ATOM 1361 N N . LYS B 1 74 ? 13.414 -15.867 -2.01 1 94.69 74 LYS B N 1
ATOM 1362 C CA . LYS B 1 74 ? 14.734 -16.25 -2.49 1 94.69 74 LYS B CA 1
ATOM 1363 C C . LYS B 1 74 ? 14.727 -17.688 -3.016 1 94.69 74 LYS B C 1
ATOM 1365 O O . LYS B 1 74 ? 15.375 -18 -4.02 1 94.69 74 LYS B O 1
ATOM 1370 N N . GLY B 1 75 ? 14.023 -18.516 -2.332 1 93.56 75 GLY B N 1
ATOM 1371 C CA . GLY B 1 75 ? 13.859 -19.891 -2.791 1 93.56 75 GLY B CA 1
ATOM 1372 C C . GLY B 1 75 ? 13.195 -19.984 -4.152 1 93.56 75 GLY B C 1
ATOM 1373 O O . GLY B 1 75 ? 13.438 -20.938 -4.902 1 93.56 75 GLY B O 1
ATOM 1374 N N . PHE B 1 76 ? 12.367 -18.969 -4.434 1 92.88 76 PHE B N 1
ATOM 1375 C CA . PHE B 1 76 ? 11.703 -18.906 -5.73 1 92.88 76 PHE B CA 1
ATOM 1376 C C . PHE B 1 76 ? 12.625 -18.297 -6.777 1 92.88 76 PHE B C 1
ATOM 1378 O O . PHE B 1 76 ? 12.242 -18.156 -7.945 1 92.88 76 PHE B O 1
ATOM 1385 N N . GLY B 1 77 ? 13.852 -17.812 -6.348 1 94.38 77 GLY B N 1
ATOM 1386 C CA . GLY B 1 77 ? 14.812 -17.266 -7.289 1 94.38 77 GLY B CA 1
ATOM 1387 C C . GLY B 1 77 ? 14.773 -15.75 -7.363 1 94.38 77 GLY B C 1
ATOM 1388 O O . GLY B 1 77 ? 15.359 -15.148 -8.266 1 94.38 77 GLY B O 1
ATOM 1389 N N . VAL B 1 78 ? 14.047 -15.117 -6.527 1 94.31 78 VAL B N 1
ATOM 1390 C CA . VAL B 1 78 ? 14.023 -13.664 -6.461 1 94.31 78 VAL B CA 1
ATOM 1391 C C . VAL B 1 78 ? 15.375 -13.141 -5.977 1 94.31 78 VAL B C 1
ATOM 1393 O O . VAL B 1 78 ? 15.828 -13.492 -4.883 1 94.31 78 VAL B O 1
ATOM 1396 N N . PRO B 1 79 ? 15.969 -12.352 -6.766 1 93.12 79 PRO B N 1
ATOM 1397 C CA . PRO B 1 79 ? 17.344 -11.969 -6.457 1 93.12 79 PRO B CA 1
ATOM 1398 C C . PRO B 1 79 ? 17.438 -10.953 -5.324 1 93.12 79 PRO B C 1
ATOM 1400 O O . PRO B 1 79 ? 18.422 -10.953 -4.57 1 93.12 79 PRO B O 1
ATOM 1403 N N . VAL B 1 80 ? 16.516 -10.039 -5.289 1 95.81 80 VAL B N 1
ATOM 1404 C CA . VAL B 1 80 ? 16.484 -8.984 -4.277 1 95.81 80 VAL B CA 1
ATOM 1405 C C . VAL B 1 80 ? 15.039 -8.695 -3.877 1 95.81 80 VAL B C 1
ATOM 1407 O O . VAL B 1 80 ? 14.148 -8.672 -4.727 1 95.81 80 VAL B O 1
ATOM 1410 N N . VAL B 1 81 ? 14.82 -8.453 -2.578 1 97.44 81 VAL B N 1
ATOM 1411 C CA . VAL B 1 81 ? 13.508 -8.078 -2.059 1 97.44 81 VAL B CA 1
ATOM 1412 C C . VAL B 1 81 ? 13.578 -6.691 -1.429 1 97.44 81 VAL B C 1
ATOM 1414 O O . VAL B 1 81 ? 14.367 -6.457 -0.511 1 97.44 81 VAL B O 1
ATOM 1417 N N . ASN B 1 82 ? 12.883 -5.805 -1.934 1 97.44 82 ASN B N 1
ATOM 1418 C CA . ASN B 1 82 ? 12.781 -4.469 -1.351 1 97.44 82 ASN B CA 1
ATOM 1419 C C . ASN B 1 82 ? 11.648 -4.395 -0.325 1 97.44 82 ASN B C 1
ATOM 1421 O O . ASN B 1 82 ? 10.508 -4.746 -0.626 1 97.44 82 ASN B O 1
ATOM 1425 N N . VAL B 1 83 ? 12.031 -3.867 0.878 1 97.81 83 VAL B N 1
ATOM 1426 C CA . VAL B 1 83 ? 11.055 -3.861 1.96 1 97.81 83 VAL B CA 1
ATOM 1427 C C . VAL B 1 83 ? 11.031 -2.488 2.627 1 97.81 83 VAL B C 1
ATOM 1429 O O . VAL B 1 83 ? 12.086 -1.902 2.895 1 97.81 83 VAL B O 1
ATOM 1432 N N . LYS B 1 84 ? 9.859 -2.023 2.893 1 97.25 84 LYS B N 1
ATOM 1433 C CA . LYS B 1 84 ? 9.672 -0.825 3.707 1 97.25 84 LYS B CA 1
ATOM 1434 C C . LYS B 1 84 ? 8.578 -1.033 4.75 1 97.25 84 LYS B C 1
ATOM 1436 O O . LYS B 1 84 ? 7.547 -1.646 4.465 1 97.25 84 LYS B O 1
ATOM 1441 N N . PHE B 1 85 ? 8.82 -0.497 5.914 1 98.06 85 PHE B N 1
ATOM 1442 C CA . PHE B 1 85 ? 7.832 -0.444 6.984 1 98.06 85 PHE B CA 1
ATOM 1443 C C . PHE B 1 85 ? 7.297 0.973 7.156 1 98.06 85 PHE B C 1
ATOM 1445 O O . PHE B 1 85 ? 8.07 1.934 7.184 1 98.06 85 PHE B O 1
ATOM 1452 N N . PHE B 1 86 ? 6.027 1.044 7.355 1 98.44 86 PHE B N 1
ATOM 1453 C CA . PHE B 1 86 ? 5.414 2.326 7.684 1 98.44 86 PHE B CA 1
ATOM 1454 C C . PHE B 1 86 ? 4.457 2.184 8.859 1 98.44 86 PHE B C 1
ATOM 1456 O O . PHE B 1 86 ? 3.727 1.195 8.953 1 98.44 86 PHE B O 1
ATOM 1463 N N . ASP B 1 87 ? 4.484 3.195 9.664 1 98 87 ASP B N 1
ATOM 1464 C CA . ASP B 1 87 ? 3.354 3.357 10.57 1 98 87 ASP B CA 1
ATOM 1465 C C . ASP B 1 87 ? 2.133 3.908 9.844 1 98 87 ASP B C 1
ATOM 1467 O O . ASP B 1 87 ? 2.266 4.738 8.938 1 98 87 ASP B O 1
ATOM 1471 N N . VAL B 1 88 ? 1.003 3.443 10.258 1 98.56 88 VAL B N 1
ATOM 1472 C CA . VAL B 1 88 ? -0.245 3.914 9.672 1 98.56 88 VAL B CA 1
ATOM 1473 C C . VAL B 1 88 ? -0.828 5.039 10.523 1 98.56 88 VAL B C 1
ATOM 1475 O O . VAL B 1 88 ? -0.936 4.91 11.742 1 98.56 88 VAL B O 1
ATOM 1478 N N . ASN B 1 89 ? -1.057 6.188 9.938 1 98.56 89 ASN B N 1
ATOM 1479 C CA . ASN B 1 89 ? -1.873 7.184 10.617 1 98.56 89 ASN B CA 1
ATOM 1480 C C . ASN B 1 89 ? -3.352 6.805 10.602 1 98.56 89 ASN B C 1
ATOM 1482 O O . ASN B 1 89 ? -4.051 7.066 9.617 1 98.56 89 ASN B O 1
ATOM 1486 N N . VAL B 1 90 ? -3.824 6.223 11.641 1 98.12 90 VAL B N 1
ATOM 1487 C CA . VAL B 1 90 ? -5.133 5.586 11.703 1 98.12 90 VAL B CA 1
ATOM 1488 C C . VAL B 1 90 ? -6.23 6.637 11.539 1 98.12 90 VAL B C 1
ATOM 1490 O O . VAL B 1 90 ? -7.176 6.445 10.773 1 98.12 90 VAL B O 1
ATOM 1493 N N . ALA B 1 91 ? -6.102 7.727 12.188 1 98.31 91 ALA B N 1
ATOM 1494 C CA . ALA B 1 91 ? -7.129 8.766 12.164 1 98.31 91 ALA B CA 1
ATOM 1495 C C . ALA B 1 91 ? -7.352 9.281 10.742 1 98.31 91 ALA B C 1
ATOM 1497 O O . ALA B 1 91 ? -8.492 9.367 10.281 1 98.31 91 ALA B O 1
ATOM 1498 N N . LEU B 1 92 ? -6.332 9.602 10.039 1 98.75 92 LEU B N 1
ATOM 1499 C CA . LEU B 1 92 ? -6.441 10.102 8.672 1 98.75 92 LEU B CA 1
ATOM 1500 C C . LEU B 1 92 ? -6.918 9.008 7.727 1 98.75 92 LEU B C 1
ATOM 1502 O O . LEU B 1 92 ? -7.727 9.266 6.832 1 98.75 92 LEU B O 1
ATOM 1506 N N . SER B 1 93 ? -6.422 7.809 7.895 1 98.75 93 SER B N 1
ATOM 1507 C CA . SER B 1 93 ? -6.785 6.691 7.031 1 98.75 93 SER B CA 1
ATOM 1508 C C . SER B 1 93 ? -8.266 6.352 7.156 1 98.75 93 SER B C 1
ATOM 1510 O O . SER B 1 93 ? -8.898 5.941 6.18 1 98.75 93 SER B O 1
ATOM 1512 N N . GLU B 1 94 ? -8.797 6.492 8.352 1 98.19 94 GLU B N 1
ATOM 1513 C CA . GLU B 1 94 ? -10.227 6.25 8.547 1 98.19 94 GLU B CA 1
ATOM 1514 C C . GLU B 1 94 ? -11.07 7.258 7.781 1 98.19 94 GLU B C 1
ATOM 1516 O O . GLU B 1 94 ? -12.117 6.91 7.234 1 98.19 94 GLU B O 1
ATOM 1521 N N . ILE B 1 95 ? -10.617 8.438 7.715 1 98.62 95 ILE B N 1
ATOM 1522 C CA . ILE B 1 95 ? -11.305 9.445 6.918 1 98.62 95 ILE B CA 1
ATOM 1523 C C . ILE B 1 95 ? -11.3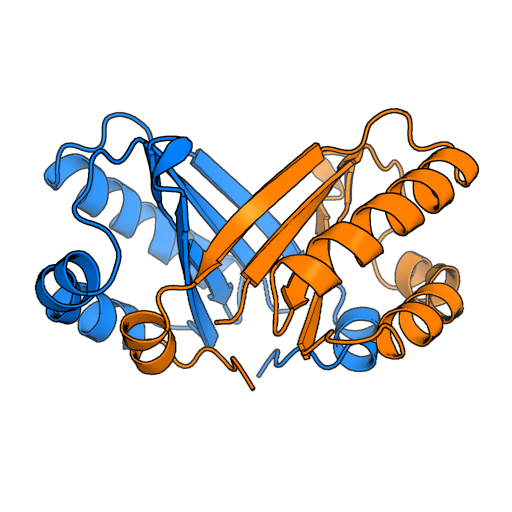28 9.016 5.453 1 98.62 95 ILE B C 1
ATOM 1525 O O . ILE B 1 95 ? -12.328 9.219 4.754 1 98.62 95 ILE B O 1
ATOM 1529 N N . ASP B 1 96 ? -10.258 8.359 5.023 1 98.62 96 ASP B N 1
ATOM 1530 C CA . ASP B 1 96 ? -10.109 7.996 3.619 1 98.62 96 ASP B CA 1
ATOM 1531 C C . ASP B 1 96 ? -10.508 6.543 3.383 1 98.62 96 ASP B C 1
ATOM 1533 O O . ASP B 1 96 ? -9.984 5.891 2.475 1 98.62 96 ASP B O 1
ATOM 1537 N N . LYS B 1 97 ? -11.305 5.992 4.273 1 97.69 97 LYS B N 1
ATOM 1538 C CA . LYS B 1 97 ? -12.102 4.785 4.078 1 97.69 97 LYS B CA 1
ATOM 1539 C C . LYS B 1 97 ? -11.227 3.537 4.082 1 97.69 97 LYS B C 1
ATOM 1541 O O . LYS B 1 97 ? -11.625 2.488 3.574 1 97.69 97 LYS B O 1
ATOM 1546 N N . ALA B 1 98 ? -9.992 3.641 4.586 1 97.62 98 ALA B N 1
ATOM 1547 C CA . ALA B 1 98 ? -9.148 2.449 4.68 1 97.62 98 ALA B CA 1
ATOM 1548 C C . ALA B 1 98 ? -9.727 1.451 5.68 1 97.62 98 ALA B C 1
ATOM 1550 O O . ALA B 1 98 ? -10.234 1.843 6.734 1 97.62 98 ALA B O 1
ATOM 1551 N N . LYS B 1 99 ? -9.617 0.202 5.34 1 94.62 99 LYS B N 1
ATOM 1552 C CA . LYS B 1 99 ? -10.031 -0.859 6.254 1 94.62 99 LYS B CA 1
ATOM 1553 C C . LYS B 1 99 ? -8.852 -1.352 7.09 1 94.62 99 LYS B C 1
ATOM 1555 O O . LYS B 1 99 ? -8.039 -2.156 6.617 1 94.62 99 LYS B O 1
ATOM 1560 N N . LEU B 1 100 ? -8.766 -0.974 8.336 1 95.62 100 LEU B N 1
ATOM 1561 C CA . LEU B 1 100 ? -7.57 -1.169 9.156 1 95.62 100 LEU B CA 1
ATOM 1562 C C . LEU B 1 100 ? -7.793 -2.275 10.18 1 95.62 100 LEU B C 1
ATOM 1564 O O . LEU B 1 100 ? -6.938 -2.512 11.039 1 95.62 100 LEU B O 1
ATOM 1568 N N . GLN B 1 101 ? -9.039 -2.875 10.297 1 87.19 101 GLN B N 1
ATOM 1569 C CA . GLN B 1 101 ? -9.367 -4.008 11.156 1 87.19 101 GLN B CA 1
ATOM 1570 C C . GLN B 1 101 ? -10.398 -4.918 10.5 1 87.19 101 GLN B C 1
ATOM 1572 O O . GLN B 1 101 ? -11.164 -4.48 9.641 1 87.19 101 GLN B O 1
#

Foldseek 3Di:
DKKKKWKKFAAQDDDDPVCCVVCVVVLVVVVPQPFWPDKDWDDDNVVRMTTIITIGNDPVSVVVVVVVVVVVVVVVVGPDMDMDMDDDPPVVVVVVVDDRD/DKKKKWKKFAAQDDDDPVCCVVCVVVLVVVVPQPFWPDKDWDDDNPVRMTTIITIGNDPVSVVVVVVVVVVVVVVVVTPDMDMDMDDDPPVVVVVVVDDRD

Secondary structure (DSSP, 8-state):
--EEEEEEEE-----HHHHHHHHHHHHHHHTTSTTEEEEEEEEETTTTEEEEEEEES-HHHHHHHHHHHHHHHHHTT----EEEEEEE-HHHHHHTT----/--EEEEEEEE-----HHHHHHHHHHHHHHHTTSTTEEEEEEEEETTTTEEEEEEEES-HHHHHHHHHHHHHHHHHTT----EEEEEEE-HHHHHHTT----

Solvent-accessible surface area (backbone atoms only — not comparable to full-atom values): 10493 Å² total; per-residue (Å²): 103,46,22,36,39,42,37,38,29,69,36,94,63,68,61,65,69,60,29,38,68,73,38,43,67,57,31,56,55,57,54,66,41,72,51,57,60,26,28,42,34,32,35,26,78,91,77,30,31,32,44,32,42,32,34,18,55,29,62,67,41,44,51,56,47,48,61,53,47,52,56,54,42,43,74,74,64,38,87,56,78,48,75,48,74,27,43,50,41,60,73,46,10,52,60,20,55,37,83,88,122,103,47,24,36,39,41,38,38,27,69,37,94,63,69,61,66,69,59,28,40,67,73,41,44,66,57,31,58,55,56,54,66,41,71,51,57,60,26,28,42,33,34,36,28,77,92,76,30,32,31,43,32,44,32,34,19,55,28,60,67,41,47,52,56,47,48,62,54,46,52,56,53,41,42,74,73,63,39,88,55,77,48,75,48,75,26,43,51,41,59,72,46,10,51,61,19,56,38,83,87,119

pLDDT: mean 97.51, std 1.86, range [87.19, 98.88]

InterPro domains:
  IPR011008 Dimeric alpha-beta barrel [SSF54909] (3-96)
  IPR014910 Putative monooxygenase YdhR [NF008333] (1-100)
  IPR014910 Putative monooxygenase YdhR [PF08803] (4-98)
  IPR014910 Putative monooxygenase YdhR [PTHR39169] (2-100)

Sequence (202 aa):
MPVLLQVDFPFEGPFGDAMAEGMKGLAESIAQEPGLIWKVWTENAEAKEAGGIYLFDSRENAQKYIAMHETRLKGFGVPVVNVKFFDVNVALSEIDKAKLQMPVLLQVDFPFEGPFGDAMAEGMKGLAESIAQEPGLIWKVWTENAEAKEAGGIYLFDSRENAQKYIAMHETRLKGFGVPVVNVKFFDVNVALSEIDKAKLQ